Protein AF-A0A8T9MWC2-F1 (afdb_monomer_lite)

Organism: NCBI:txid211502

Secondary structure (DSSP, 8-state):
----EEEEEETTTTEEEEEETT--S---B-TTT-PBPEE--SSSPPPPTT-HHHHHHHHHHHHHHHHHHHHHHHHHHHHHHHHHHHHHHHHHHTT-HHHHHHHHHHHHHHHTS-SS-GGGG-TTT---------SEEES--HHHHHHHHHHHTSPP-HHHHHHHHHHHHHH--EEEEESSS-EEEEEETTEEEEEE--GGG--S--S-EEEE--SSS------

Radius of gyration: 23.23 Å; chains: 1; bounding box: 53×36×70 Å

Sequence (223 aa):
MHTINSHFVCFGCRLRVRHDKYDRQAAVVCPQCGGACAGVGDRCPIPPKNKEKAWQQLAQDYRQRQRAIAADYVQWKQKLLHIIDKHIICAEAMNLPDVLANDRLWQSAVQALPELPWAFERPFEFCLPQAPYAVAWSSIRQSDYRNLKELLARPANKHRQQLIDALLAEKNNLHIYDAYGELWLQHSNNFWTLRHRPRSELGDAPCFAYLCCSADDGYVDFS

Structure (mmCIF, N/CA/C/O backbone):
data_AF-A0A8T9MWC2-F1
#
_entry.id   AF-A0A8T9MWC2-F1
#
loop_
_atom_site.group_PDB
_atom_site.id
_atom_site.type_symbol
_atom_site.label_atom_id
_atom_site.label_alt_id
_atom_site.label_comp_id
_atom_site.label_asym_id
_atom_site.label_entity_id
_atom_site.label_seq_id
_atom_site.pdbx_PDB_ins_code
_atom_site.Cartn_x
_atom_site.Cartn_y
_atom_site.Cartn_z
_atom_site.occupancy
_atom_site.B_iso_or_equiv
_atom_site.auth_seq_id
_atom_site.auth_comp_id
_atom_site.auth_asym_id
_atom_site.auth_atom_id
_atom_site.pdbx_PDB_model_num
ATOM 1 N N . MET A 1 1 ? 9.557 -16.311 29.207 1.00 39.62 1 MET A N 1
ATOM 2 C CA . MET A 1 1 ? 8.978 -15.730 27.977 1.00 39.62 1 MET A CA 1
ATOM 3 C C . MET A 1 1 ? 7.806 -14.849 28.378 1.00 39.62 1 MET A C 1
ATOM 5 O O . MET A 1 1 ? 6.811 -15.376 28.856 1.00 39.62 1 MET A O 1
ATOM 9 N N . HIS A 1 2 ? 7.932 -13.525 28.283 1.00 40.66 2 HIS A N 1
ATOM 10 C CA . HIS A 1 2 ? 6.789 -12.636 28.499 1.00 40.66 2 HIS A CA 1
ATOM 11 C C . HIS A 1 2 ? 5.921 -12.650 27.237 1.00 40.66 2 HIS A C 1
ATOM 13 O O . HIS A 1 2 ? 6.332 -12.158 26.191 1.00 40.66 2 HIS A O 1
ATOM 19 N N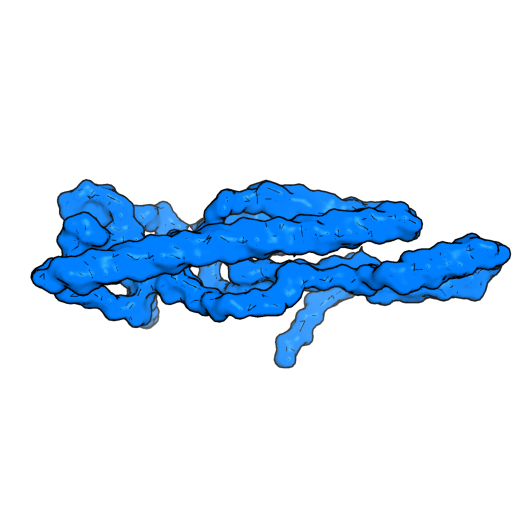 . THR A 1 3 ? 4.733 -13.242 27.326 1.00 44.25 3 THR A N 1
ATOM 20 C CA . THR A 1 3 ? 3.678 -13.111 26.315 1.00 44.25 3 THR A CA 1
ATOM 21 C C . THR A 1 3 ? 3.255 -11.644 26.248 1.00 44.25 3 THR A C 1
ATOM 23 O O . THR A 1 3 ? 2.608 -11.135 27.170 1.00 44.25 3 THR A O 1
ATOM 26 N N . ILE A 1 4 ? 3.656 -10.941 25.188 1.00 55.50 4 ILE A N 1
ATOM 27 C CA . ILE A 1 4 ? 3.153 -9.600 24.882 1.00 55.50 4 ILE A CA 1
ATOM 28 C C . ILE A 1 4 ? 1.691 -9.787 24.474 1.00 55.50 4 ILE A C 1
ATOM 30 O O . ILE A 1 4 ? 1.419 -10.326 23.413 1.00 55.50 4 ILE A O 1
ATOM 34 N N . ASN A 1 5 ? 0.747 -9.409 25.334 1.00 63.31 5 ASN A N 1
ATOM 35 C CA . ASN A 1 5 ? -0.681 -9.547 25.047 1.00 63.31 5 ASN A CA 1
ATOM 36 C C . ASN A 1 5 ? -1.189 -8.294 24.326 1.00 63.31 5 ASN A C 1
ATOM 38 O O . ASN A 1 5 ? -1.295 -7.240 24.960 1.00 63.31 5 ASN A O 1
ATOM 42 N N . SER A 1 6 ? -1.596 -8.410 23.062 1.00 71.94 6 SER A N 1
ATOM 43 C CA . SER A 1 6 ? -2.367 -7.348 22.403 1.00 71.94 6 SER A CA 1
ATOM 44 C C . SER A 1 6 ? -3.737 -7.216 23.070 1.00 71.94 6 SER A C 1
ATOM 46 O O . SER A 1 6 ? -4.329 -8.205 23.520 1.00 71.94 6 SER A O 1
ATOM 48 N N . HIS A 1 7 ? -4.242 -5.990 23.224 1.00 84.88 7 HIS A N 1
ATOM 49 C CA . HIS A 1 7 ? -5.565 -5.791 23.811 1.00 84.88 7 HIS A CA 1
ATOM 50 C C . HIS A 1 7 ? -6.618 -5.676 22.720 1.00 84.88 7 HIS A C 1
ATOM 52 O O . HIS A 1 7 ? -6.494 -4.893 21.780 1.00 84.88 7 HIS A O 1
ATOM 58 N N . PHE A 1 8 ? -7.681 -6.451 22.895 1.00 88.81 8 PHE A N 1
ATOM 59 C CA . PHE A 1 8 ? -8.871 -6.399 22.070 1.00 88.81 8 PHE A CA 1
ATOM 60 C C . PHE A 1 8 ? -10.031 -5.885 22.907 1.00 88.81 8 PHE A C 1
ATOM 62 O O . PHE A 1 8 ? -10.095 -6.122 24.118 1.00 88.81 8 PHE A O 1
ATOM 69 N N . VAL A 1 9 ? -10.959 -5.174 22.277 1.00 91.75 9 VAL A N 1
ATOM 70 C CA . VAL A 1 9 ? -12.134 -4.644 22.961 1.00 91.75 9 VAL A CA 1
ATOM 71 C C . VAL A 1 9 ? -13.416 -4.929 22.201 1.00 91.75 9 VAL A C 1
ATOM 73 O O . VAL A 1 9 ? -13.488 -4.802 20.982 1.00 91.75 9 VAL A O 1
ATOM 76 N N . CYS A 1 10 ? -14.465 -5.264 22.943 1.00 94.06 10 CYS A N 1
ATOM 77 C CA . CYS A 1 10 ? -15.824 -5.243 22.428 1.00 94.06 10 CYS A CA 1
ATOM 78 C C . CYS A 1 10 ? -16.475 -3.922 22.835 1.00 94.06 10 CYS A C 1
ATOM 80 O O . CYS A 1 10 ? -16.776 -3.715 24.013 1.00 94.06 10 CYS A O 1
ATOM 82 N N . PHE A 1 11 ? -16.719 -3.038 21.865 1.00 94.12 11 PHE A N 1
ATOM 83 C CA . PHE A 1 11 ? -17.364 -1.749 22.126 1.00 94.12 11 PHE A CA 1
ATOM 84 C C . PHE A 1 11 ? -18.811 -1.894 22.613 1.00 94.12 11 PHE A C 1
ATOM 86 O O . PHE A 1 11 ? -19.236 -1.123 23.469 1.00 94.12 11 PHE A O 1
ATOM 93 N N . GLY A 1 12 ? -19.547 -2.904 22.132 1.00 92.94 12 GLY A N 1
ATOM 94 C CA . GLY A 1 12 ? -20.929 -3.160 22.556 1.00 92.94 12 GLY A CA 1
ATOM 95 C C . GLY A 1 12 ? -21.026 -3.610 24.016 1.00 92.94 12 GLY A C 1
ATOM 96 O O . GLY A 1 12 ? -21.795 -3.054 24.797 1.00 92.94 12 GLY A O 1
ATOM 97 N N . CYS A 1 13 ? -20.196 -4.577 24.417 1.00 94.50 13 CYS A N 1
ATOM 98 C CA . CYS A 1 13 ? -20.199 -5.103 25.786 1.00 94.50 13 CYS A CA 1
ATOM 99 C C . CYS A 1 13 ? -19.326 -4.301 26.764 1.00 94.50 13 CYS A C 1
ATOM 101 O O . CYS A 1 13 ? -19.403 -4.538 27.974 1.00 94.50 13 CYS A O 1
ATOM 103 N N . ARG A 1 14 ? -18.514 -3.355 26.266 1.00 95.50 14 ARG A N 1
ATOM 104 C CA . ARG A 1 14 ? -17.546 -2.560 27.044 1.00 95.50 14 ARG A CA 1
ATOM 105 C C . ARG A 1 14 ? -16.583 -3.449 27.831 1.00 95.50 14 ARG A C 1
ATOM 107 O O . ARG A 1 14 ? -16.418 -3.316 29.045 1.00 95.50 14 ARG A O 1
ATOM 114 N N . LEU A 1 15 ? -15.996 -4.412 27.124 1.00 92.56 15 LEU A N 1
ATOM 115 C CA . LEU A 1 15 ? -15.106 -5.416 27.695 1.00 92.56 15 LEU A CA 1
ATOM 116 C C . LEU A 1 15 ? -13.770 -5.456 26.980 1.00 92.56 15 LEU A C 1
ATOM 118 O O . LEU A 1 15 ? -13.700 -5.321 25.760 1.00 92.56 15 LEU A O 1
ATOM 122 N N . ARG A 1 16 ? -12.732 -5.728 27.767 1.00 90.69 16 ARG A N 1
ATOM 123 C CA . ARG A 1 16 ? -11.403 -6.081 27.287 1.00 90.69 16 ARG A CA 1
ATOM 124 C C . ARG A 1 16 ? -11.298 -7.594 27.154 1.00 90.69 16 ARG A C 1
ATOM 126 O O . ARG A 1 16 ? -11.587 -8.316 28.105 1.00 90.69 16 ARG A O 1
ATOM 133 N N . VAL A 1 17 ? -10.810 -8.041 26.009 1.00 87.62 17 VAL A N 1
ATOM 134 C CA . VAL A 1 17 ? -10.415 -9.420 25.737 1.00 87.62 17 VAL A CA 1
ATOM 135 C C . VAL A 1 17 ? -8.897 -9.432 25.572 1.00 87.62 17 VAL A C 1
ATOM 137 O O . VAL A 1 17 ? -8.326 -8.577 24.891 1.00 87.62 17 VAL A O 1
ATOM 140 N N . ARG A 1 18 ? -8.222 -10.351 26.265 1.00 77.06 18 ARG A N 1
ATOM 141 C CA . ARG A 1 18 ? -6.796 -10.612 26.045 1.00 77.06 18 ARG A CA 1
ATOM 142 C C . ARG A 1 18 ? -6.693 -11.763 25.065 1.00 77.06 18 ARG A C 1
ATOM 144 O O . ARG A 1 18 ? -7.412 -12.744 25.218 1.00 77.06 18 ARG A O 1
ATOM 151 N N . HIS A 1 19 ? -5.811 -11.617 24.095 1.00 72.50 19 HIS A N 1
ATOM 152 C CA . HIS A 1 19 ? -5.498 -12.671 23.152 1.00 72.50 19 HIS A CA 1
ATOM 153 C C . HIS A 1 19 ? -3.991 -12.858 23.132 1.00 72.50 19 HIS A C 1
ATOM 155 O O . HIS A 1 19 ? -3.253 -11.871 23.250 1.00 72.50 19 HIS A O 1
ATOM 161 N N . ASP A 1 20 ? -3.551 -14.106 23.000 1.00 67.81 20 ASP A N 1
ATOM 162 C CA . ASP A 1 20 ? -2.140 -14.359 22.765 1.00 67.81 20 ASP A CA 1
ATOM 163 C C . ASP A 1 20 ? -1.772 -13.777 21.397 1.00 67.81 20 ASP A C 1
ATOM 165 O O . ASP A 1 20 ? -2.480 -13.960 20.403 1.00 67.81 20 ASP A O 1
ATOM 169 N N . LYS A 1 21 ? -0.677 -13.025 21.363 1.00 59.56 21 LYS A N 1
ATOM 170 C CA . LYS A 1 21 ? -0.173 -12.372 20.157 1.00 59.56 21 LYS A CA 1
ATOM 171 C C . LYS A 1 21 ? 0.371 -13.382 19.143 1.00 59.56 21 LYS A C 1
ATOM 173 O O . LYS A 1 21 ? 0.456 -13.063 17.961 1.00 59.56 21 LYS A O 1
ATOM 178 N N . TYR A 1 22 ? 0.711 -14.595 19.586 1.00 56.75 22 TYR A N 1
ATOM 179 C CA . TYR A 1 22 ? 1.211 -15.659 18.711 1.00 56.75 22 TYR A CA 1
ATOM 180 C C . TYR A 1 22 ? 0.114 -16.487 18.040 1.00 56.75 22 TYR A C 1
ATOM 182 O O . TYR A 1 22 ? 0.413 -17.252 17.123 1.00 56.75 22 TYR A O 1
ATOM 190 N N . ASP A 1 23 ? -1.142 -16.320 18.447 1.00 62.41 23 ASP A N 1
ATOM 191 C CA . ASP A 1 23 ? -2.260 -17.009 17.818 1.00 62.41 23 ASP A CA 1
ATOM 192 C C . ASP A 1 23 ? -2.742 -16.212 16.593 1.00 62.41 23 ASP A C 1
ATOM 194 O O . ASP A 1 23 ? -3.471 -15.223 16.687 1.00 62.41 23 ASP A O 1
ATOM 198 N N . ARG A 1 24 ? -2.225 -16.613 15.424 1.00 54.34 24 ARG A N 1
ATOM 199 C CA . ARG A 1 24 ? -2.366 -15.909 14.137 1.00 54.34 24 ARG A CA 1
ATOM 200 C C . ARG A 1 24 ? -3.680 -16.196 13.401 1.00 54.34 24 ARG A C 1
ATOM 202 O O . ARG A 1 24 ? -3.863 -15.659 12.311 1.00 54.34 24 ARG A O 1
ATOM 209 N N . GLN A 1 25 ? -4.552 -17.066 13.919 1.00 53.34 25 GLN A N 1
ATOM 210 C CA . GLN A 1 25 ? -5.604 -17.683 13.095 1.00 53.34 25 GLN A CA 1
ATOM 211 C C . GLN A 1 25 ? -7.049 -17.378 13.508 1.00 53.34 25 GLN A C 1
ATOM 213 O O . GLN A 1 25 ? -7.940 -17.548 12.677 1.00 53.34 25 GLN A O 1
ATOM 218 N N . ALA A 1 26 ? -7.315 -16.874 14.716 1.00 60.72 26 ALA A N 1
ATOM 219 C CA . ALA A 1 26 ? -8.687 -16.617 15.157 1.00 60.72 26 ALA A CA 1
ATOM 220 C C . ALA A 1 26 ? -9.032 -15.120 15.190 1.00 60.72 26 ALA A C 1
ATOM 222 O O . ALA A 1 26 ? -8.368 -14.315 15.845 1.00 60.72 26 ALA A O 1
ATOM 223 N N . ALA A 1 27 ? -10.126 -14.739 14.522 1.00 72.88 27 ALA A N 1
ATOM 224 C CA . ALA A 1 27 ? -10.777 -13.463 14.793 1.00 72.88 27 ALA A CA 1
ATOM 225 C C . ALA A 1 27 ? -11.187 -13.429 16.274 1.00 72.88 27 ALA A C 1
ATOM 227 O O . ALA A 1 27 ? -11.891 -14.321 16.748 1.00 72.88 27 ALA A O 1
ATOM 228 N N . VAL A 1 28 ? -10.747 -12.410 17.015 1.00 84.06 28 VAL A N 1
ATOM 229 C CA . VAL A 1 28 ? -11.029 -12.329 18.452 1.00 84.06 28 VAL A CA 1
ATOM 230 C C . VAL A 1 28 ? -12.505 -12.013 18.655 1.00 84.06 28 VAL A C 1
ATOM 232 O O . VAL A 1 28 ? -12.963 -10.922 18.319 1.00 84.06 28 VAL A O 1
ATOM 235 N N . VAL A 1 29 ? -13.256 -12.955 19.220 1.00 89.06 29 VAL A N 1
ATOM 236 C CA . VAL A 1 29 ? -14.693 -12.805 19.483 1.00 89.06 29 VAL A CA 1
ATOM 237 C C . VAL A 1 29 ? -14.968 -12.401 20.928 1.00 89.06 29 VAL A C 1
ATOM 239 O O . VAL A 1 29 ? -14.217 -12.709 21.855 1.00 89.06 29 VAL A O 1
ATOM 242 N N . CYS A 1 30 ? -16.059 -11.673 21.137 1.00 90.38 30 CYS A N 1
ATOM 243 C CA . CYS A 1 30 ? -16.501 -11.269 22.457 1.00 90.38 30 CYS A CA 1
ATOM 244 C C . CYS A 1 30 ? -17.137 -12.462 23.183 1.00 90.38 30 CYS A C 1
ATOM 246 O O . CYS A 1 30 ? -18.124 -13.005 22.687 1.00 90.38 30 CYS A O 1
ATOM 248 N N . PRO A 1 31 ? -16.689 -12.814 24.399 1.00 90.69 31 PRO A N 1
ATOM 249 C CA . PRO A 1 31 ? -17.275 -13.927 25.147 1.00 90.69 31 PRO A CA 1
ATOM 250 C C . PRO A 1 31 ? -18.704 -13.649 25.645 1.00 90.69 31 PRO A C 1
ATOM 252 O O . PRO A 1 31 ? -19.370 -14.568 26.104 1.00 90.69 31 PRO A O 1
ATOM 255 N N . GLN A 1 32 ? -19.180 -12.397 25.598 1.00 92.88 32 GLN A N 1
ATOM 256 C CA . GLN A 1 32 ? -20.534 -12.043 26.044 1.00 92.88 32 GLN A CA 1
ATOM 257 C C . GLN A 1 32 ? -21.566 -12.022 24.919 1.00 92.88 32 GLN A C 1
ATOM 259 O O . GLN A 1 32 ? -22.683 -12.476 25.127 1.00 92.88 32 GLN A O 1
ATOM 264 N N . CYS A 1 33 ? -21.224 -11.467 23.754 1.00 93.38 33 CYS A N 1
ATOM 265 C CA . CYS A 1 33 ? -22.175 -11.309 22.649 1.00 93.38 33 CYS A CA 1
ATOM 266 C C . CYS A 1 33 ? -21.799 -12.088 21.385 1.00 93.38 33 CYS A C 1
ATOM 268 O O . CYS A 1 33 ? -22.530 -12.018 20.404 1.00 93.38 33 CYS A O 1
ATOM 270 N N . GLY A 1 34 ? -20.646 -12.763 21.360 1.00 89.62 34 GLY A N 1
ATOM 271 C CA . GLY A 1 34 ? -20.122 -13.453 20.177 1.00 89.62 34 GLY A CA 1
ATOM 272 C C . GLY A 1 34 ? -19.627 -12.530 19.055 1.00 89.62 34 GLY A C 1
ATOM 273 O O . GLY A 1 34 ? -19.053 -13.011 18.085 1.00 89.62 34 GLY A O 1
ATOM 274 N N . GLY A 1 35 ? -19.816 -11.211 19.166 1.00 88.44 35 GLY A N 1
ATOM 275 C CA . GLY A 1 35 ? -19.405 -10.248 18.141 1.00 88.44 35 GLY A CA 1
ATOM 276 C C . GLY A 1 35 ? -17.887 -10.078 18.037 1.00 88.44 35 GLY A C 1
ATOM 277 O O . GLY A 1 35 ? -17.159 -10.338 18.993 1.00 88.44 35 GLY A O 1
ATOM 278 N N . ALA A 1 36 ? -17.408 -9.589 16.891 1.00 88.25 36 ALA A N 1
ATOM 279 C CA . ALA A 1 36 ? -15.987 -9.325 16.670 1.00 88.25 36 ALA A CA 1
ATOM 280 C C . ALA A 1 36 ? -15.446 -8.229 17.610 1.00 88.25 36 ALA A C 1
ATOM 282 O O . ALA A 1 36 ? -16.081 -7.190 17.821 1.00 88.25 36 ALA A O 1
ATOM 283 N N . CYS A 1 37 ? -14.257 -8.456 18.162 1.00 90.25 37 CYS A N 1
ATOM 284 C CA . CYS A 1 37 ? -13.524 -7.486 18.964 1.00 90.25 37 CYS A CA 1
ATOM 285 C C . CYS A 1 37 ? -12.545 -6.683 18.098 1.00 90.25 37 CYS A C 1
ATOM 287 O O . CYS A 1 37 ? -11.915 -7.203 17.182 1.00 90.25 37 CYS A O 1
ATOM 289 N N . ALA A 1 38 ? -12.374 -5.412 18.447 1.00 89.88 38 ALA A N 1
ATOM 290 C CA . ALA A 1 38 ? -11.447 -4.495 17.803 1.00 89.88 38 ALA A CA 1
ATOM 291 C C . ALA A 1 38 ? -10.076 -4.532 18.491 1.00 89.88 38 ALA A C 1
ATOM 293 O O . ALA A 1 38 ? -10.003 -4.417 19.717 1.00 89.88 38 ALA A O 1
ATOM 294 N N . GLY A 1 39 ? -8.994 -4.666 17.722 1.00 87.62 39 GLY A N 1
ATOM 295 C CA . GLY A 1 39 ? -7.626 -4.602 18.242 1.00 87.62 39 GLY A CA 1
ATOM 296 C C . GLY A 1 39 ? -7.215 -3.159 18.533 1.00 87.62 39 GLY A C 1
ATOM 297 O O . GLY A 1 39 ? -7.129 -2.346 17.617 1.00 87.62 39 GLY A O 1
ATOM 298 N N . VAL A 1 40 ? -6.959 -2.830 19.799 1.00 86.44 40 VAL A N 1
ATOM 299 C CA . VAL A 1 40 ? -6.546 -1.479 20.233 1.00 86.44 40 VAL A CA 1
ATOM 300 C C . VAL A 1 40 ? -5.065 -1.403 20.614 1.00 86.44 40 VAL A C 1
ATOM 302 O O . VAL A 1 40 ? -4.596 -0.354 21.041 1.00 86.44 40 VAL A O 1
ATOM 305 N N . GLY A 1 41 ? -4.315 -2.492 20.443 1.00 79.88 41 GLY A N 1
ATOM 306 C CA . GLY A 1 41 ? -2.909 -2.568 20.831 1.00 79.88 41 GLY A CA 1
ATOM 307 C C . GLY A 1 41 ? -2.703 -2.671 22.341 1.00 79.88 41 GLY A C 1
ATOM 308 O O . GLY A 1 41 ? -3.643 -2.699 23.133 1.00 79.88 41 GLY A O 1
ATOM 309 N N . ASP A 1 42 ? -1.449 -2.780 22.755 1.00 76.44 42 ASP A N 1
ATOM 310 C CA . ASP A 1 42 ? -1.030 -2.914 24.154 1.00 76.44 42 ASP A CA 1
ATOM 311 C C . ASP A 1 42 ? -0.926 -1.562 24.885 1.00 76.44 42 ASP A C 1
ATOM 313 O O . ASP A 1 42 ? -1.117 -1.490 26.099 1.00 76.44 42 ASP A O 1
ATOM 317 N N . ARG A 1 43 ? -0.661 -0.477 24.149 1.00 77.06 43 ARG A N 1
ATOM 318 C CA . ARG A 1 43 ? -0.457 0.874 24.700 1.00 77.06 43 ARG A CA 1
ATOM 319 C C . ARG A 1 43 ? -1.730 1.710 24.829 1.00 77.06 43 ARG A C 1
ATOM 321 O O . ARG A 1 43 ? -1.691 2.760 25.467 1.00 77.06 43 ARG A O 1
ATOM 328 N N . CYS A 1 44 ? -2.848 1.292 24.234 1.00 83.25 44 CYS A N 1
ATOM 329 C CA . CYS A 1 44 ? -4.094 2.051 24.319 1.00 83.25 44 CYS A CA 1
ATOM 330 C C . CYS A 1 44 ? -4.748 1.867 25.704 1.00 83.25 44 CYS A C 1
ATOM 332 O O . CYS A 1 44 ? -5.058 0.734 26.091 1.00 83.25 44 CYS A O 1
ATOM 334 N N . PRO A 1 45 ? -4.984 2.950 26.469 1.00 86.50 45 PRO A N 1
ATOM 335 C CA . PRO A 1 45 ? -5.652 2.852 27.758 1.00 86.50 45 PRO A CA 1
ATOM 336 C C . PRO A 1 45 ? -7.124 2.467 27.568 1.00 86.50 45 PRO A C 1
ATOM 338 O O . PRO A 1 45 ? -7.901 3.189 26.946 1.00 86.50 45 PRO A O 1
ATOM 341 N N . ILE A 1 46 ? -7.523 1.329 28.141 1.00 90.75 46 ILE A N 1
ATOM 342 C CA . ILE A 1 46 ? -8.899 0.829 28.044 1.00 90.75 46 ILE A CA 1
ATOM 343 C C . ILE A 1 46 ? -9.717 1.334 29.239 1.00 90.75 46 ILE A C 1
ATOM 345 O O . ILE A 1 46 ? -9.354 1.043 30.384 1.00 90.75 46 ILE A O 1
ATOM 349 N N . PRO A 1 47 ? -10.837 2.045 29.012 1.00 92.94 47 PRO A N 1
ATOM 350 C CA . PRO A 1 47 ? -11.665 2.553 30.095 1.00 92.94 47 PRO A CA 1
ATOM 351 C C . PRO A 1 47 ? -12.300 1.437 30.944 1.00 92.94 47 PRO A C 1
ATOM 353 O O . PRO A 1 47 ? -12.671 0.382 30.420 1.00 92.94 47 PRO A O 1
ATOM 356 N N . PRO A 1 48 ? -12.540 1.675 32.247 1.00 93.25 48 PRO A N 1
ATOM 357 C CA . PRO A 1 48 ? -13.371 0.794 33.064 1.00 93.25 48 PRO A CA 1
ATOM 358 C C . PRO A 1 48 ? -14.787 0.638 32.486 1.00 93.25 48 PRO A C 1
ATOM 360 O O . PRO A 1 48 ? -15.341 1.579 31.915 1.00 93.25 48 PRO A O 1
ATOM 363 N N . LYS A 1 49 ? -15.412 -0.535 32.667 1.00 93.00 49 LYS A N 1
ATOM 364 C CA . LYS A 1 49 ? -16.727 -0.878 32.080 1.00 93.00 49 LYS A CA 1
ATOM 365 C C . LYS A 1 49 ? -17.838 0.138 32.398 1.00 93.00 49 LYS A C 1
ATOM 367 O O . LYS A 1 49 ? -18.681 0.419 31.551 1.00 93.00 49 LYS A O 1
ATOM 372 N N . ASN A 1 50 ? -17.833 0.709 33.604 1.00 93.81 50 ASN A N 1
ATOM 373 C CA . ASN A 1 50 ? -18.834 1.678 34.067 1.00 93.81 50 ASN A CA 1
ATOM 374 C C . ASN A 1 50 ? -18.669 3.091 33.471 1.00 93.81 50 ASN A C 1
ATOM 376 O O . ASN A 1 50 ? -19.554 3.929 33.631 1.00 93.81 50 ASN A O 1
ATOM 380 N N . LYS A 1 51 ? -17.561 3.387 32.778 1.00 95.75 51 LYS A N 1
ATOM 381 C CA . LYS A 1 51 ? -17.300 4.701 32.174 1.00 95.75 51 LYS A CA 1
ATOM 382 C C . LYS A 1 51 ? -17.833 4.763 30.745 1.00 95.75 51 LYS A C 1
ATOM 384 O O . LYS A 1 51 ? -17.071 4.807 29.785 1.00 95.75 51 LYS A O 1
ATOM 389 N N . GLU A 1 52 ? -19.154 4.786 30.601 1.00 95.56 52 GLU A N 1
ATOM 390 C CA . GLU A 1 52 ? -19.824 4.736 29.293 1.00 95.56 52 GLU A CA 1
ATOM 391 C C . GLU A 1 52 ? -19.344 5.795 28.297 1.00 95.56 52 GLU A C 1
ATOM 393 O O . GLU A 1 52 ? -18.984 5.457 27.173 1.00 95.56 52 GLU A O 1
ATOM 398 N N . LYS A 1 53 ? -19.253 7.057 28.731 1.00 96.38 53 LYS A N 1
ATOM 399 C CA . LYS A 1 53 ? -18.772 8.154 27.878 1.00 96.38 53 LYS A CA 1
ATOM 400 C C . LYS A 1 53 ? -17.344 7.920 27.373 1.00 96.38 53 LYS A C 1
ATOM 402 O O . LYS A 1 53 ? -17.051 8.207 26.221 1.00 96.38 53 LYS A O 1
ATOM 407 N N . ALA A 1 54 ? -16.469 7.352 28.204 1.00 95.69 54 ALA A N 1
ATOM 408 C CA . ALA A 1 54 ? -15.094 7.048 27.808 1.00 95.69 54 ALA A CA 1
ATOM 409 C C . ALA A 1 54 ? -15.032 5.900 26.786 1.00 95.69 54 ALA A C 1
ATOM 411 O O . ALA A 1 54 ? -14.220 5.933 25.868 1.00 95.69 54 ALA A O 1
ATOM 412 N N . TRP A 1 55 ? -15.921 4.908 26.900 1.00 96.81 55 TRP A N 1
ATOM 413 C CA . TRP A 1 55 ? -16.070 3.850 25.897 1.00 96.81 55 TRP A CA 1
ATOM 414 C C . TRP A 1 55 ? -16.596 4.374 24.561 1.00 96.81 55 TRP A C 1
ATOM 416 O O . TRP A 1 55 ? -16.106 3.966 23.509 1.00 96.81 55 TRP A O 1
ATOM 426 N N . GLN A 1 56 ? -17.571 5.285 24.599 1.00 95.62 56 GLN A N 1
ATOM 427 C CA . GLN A 1 56 ? -18.077 5.957 23.402 1.00 95.62 56 GLN A CA 1
ATOM 428 C C . GLN A 1 56 ? -16.971 6.769 22.721 1.00 95.62 56 GLN A C 1
ATOM 430 O O . GLN A 1 56 ? -16.804 6.642 21.511 1.00 95.62 56 GLN A O 1
ATOM 435 N N . GLN A 1 57 ? -16.176 7.519 23.493 1.00 95.94 57 GLN A N 1
ATOM 436 C CA . GLN A 1 57 ? -15.026 8.256 22.969 1.00 95.94 57 GLN A CA 1
ATOM 437 C C . GLN A 1 57 ? -14.002 7.316 22.322 1.00 95.94 57 GLN A C 1
ATOM 439 O O . GLN A 1 57 ? -13.638 7.519 21.171 1.00 95.94 57 GLN A O 1
ATOM 444 N N . LEU A 1 58 ? -13.608 6.232 23.001 1.00 94.38 58 LEU A N 1
ATOM 445 C CA . LEU A 1 58 ? -12.661 5.264 22.440 1.00 94.38 58 LEU A CA 1
ATOM 446 C C . LEU A 1 58 ? -13.173 4.657 21.121 1.00 94.38 58 LEU A C 1
ATOM 448 O O . LEU A 1 58 ? -12.402 4.480 20.180 1.00 94.38 58 LEU A O 1
ATOM 452 N N . ALA A 1 59 ? -14.473 4.355 21.030 1.00 94.88 59 ALA A N 1
ATOM 453 C CA . ALA A 1 59 ? -15.086 3.844 19.804 1.00 94.88 59 ALA A CA 1
ATOM 454 C C . ALA A 1 59 ? -15.071 4.878 18.667 1.00 94.88 59 ALA A C 1
ATOM 456 O O . ALA A 1 59 ? -14.870 4.518 17.505 1.00 94.88 59 ALA A O 1
ATOM 457 N N . GLN A 1 60 ? -15.301 6.152 18.990 1.00 94.88 60 GLN A N 1
ATOM 458 C CA . GLN A 1 60 ? -15.226 7.254 18.033 1.00 94.88 60 GLN A CA 1
ATOM 459 C C . GLN A 1 60 ? -13.793 7.441 17.531 1.00 94.88 60 GLN A C 1
ATOM 461 O O . GLN A 1 60 ? -13.588 7.432 16.319 1.00 94.88 60 GLN A O 1
ATOM 466 N N . ASP A 1 61 ? -12.814 7.496 18.435 1.00 92.38 61 ASP A N 1
ATOM 467 C CA . ASP A 1 61 ? -11.394 7.639 18.103 1.00 92.38 61 ASP A CA 1
ATOM 468 C C . ASP A 1 61 ? -10.905 6.474 17.234 1.00 92.38 61 ASP A C 1
ATOM 470 O O . ASP A 1 61 ? -10.217 6.683 16.233 1.00 92.38 61 ASP A O 1
ATOM 474 N N . TYR A 1 62 ? -11.312 5.244 17.571 1.00 92.25 62 TYR A N 1
ATOM 475 C CA . TYR A 1 62 ? -11.021 4.050 16.777 1.00 92.25 62 TYR A CA 1
ATOM 476 C C . TYR A 1 62 ? -11.518 4.216 15.337 1.00 92.25 62 TYR A C 1
ATOM 478 O O . TYR A 1 62 ? -10.735 4.133 14.393 1.00 92.25 62 TYR A O 1
ATOM 486 N N . ARG A 1 63 ? -12.810 4.525 15.157 1.00 93.12 63 ARG A N 1
ATOM 487 C CA . ARG A 1 63 ? -13.422 4.697 13.828 1.00 93.12 63 ARG A CA 1
ATOM 488 C C . ARG A 1 63 ? -12.843 5.885 13.065 1.00 93.12 63 ARG A C 1
ATOM 490 O O . ARG A 1 63 ? -12.722 5.820 11.844 1.00 93.12 63 ARG A O 1
ATOM 497 N N . GLN A 1 64 ? -12.503 6.972 13.752 1.00 92.25 64 GLN A N 1
ATOM 498 C CA . GLN A 1 64 ? -11.872 8.135 13.133 1.00 92.25 64 GLN A CA 1
ATOM 499 C C . GLN A 1 64 ? -10.512 7.759 12.543 1.00 92.25 64 GLN A C 1
ATOM 501 O O . GLN A 1 64 ? -10.240 8.084 11.390 1.00 92.25 64 GLN A O 1
ATOM 506 N N . ARG A 1 65 ? -9.694 7.016 13.293 1.00 88.88 65 ARG A N 1
ATOM 507 C CA . ARG A 1 65 ? -8.397 6.529 12.810 1.00 88.88 65 ARG A CA 1
ATOM 508 C C . ARG A 1 65 ? -8.545 5.530 11.665 1.00 88.88 65 ARG A C 1
ATOM 510 O O . ARG A 1 65 ? -7.816 5.641 10.690 1.00 88.88 65 ARG A O 1
ATOM 517 N N . GLN A 1 66 ? -9.523 4.623 11.725 1.00 90.44 66 GLN A N 1
ATOM 518 C CA . GLN A 1 66 ? -9.830 3.721 10.606 1.00 90.44 66 GLN A CA 1
ATOM 519 C C . GLN A 1 66 ? -10.129 4.482 9.311 1.00 90.44 66 GLN A C 1
ATOM 521 O O . GLN A 1 66 ? -9.604 4.144 8.254 1.00 90.44 66 GLN A O 1
ATOM 526 N N . ARG A 1 67 ? -10.951 5.535 9.393 1.00 91.62 67 ARG A N 1
ATOM 527 C CA . ARG A 1 67 ? -11.275 6.381 8.236 1.00 91.62 67 ARG A CA 1
ATOM 528 C C . ARG A 1 67 ? -10.052 7.125 7.708 1.00 91.62 67 ARG A C 1
ATOM 530 O O . ARG A 1 67 ? -9.898 7.201 6.496 1.00 91.62 67 ARG A O 1
ATOM 537 N N . ALA A 1 68 ? -9.204 7.644 8.597 1.00 88.31 68 ALA A N 1
ATOM 538 C CA . ALA A 1 68 ? -7.960 8.304 8.206 1.00 88.31 68 ALA A CA 1
ATOM 539 C C . ALA A 1 68 ? -7.029 7.332 7.463 1.00 88.31 68 ALA A C 1
ATOM 541 O O . ALA A 1 68 ? -6.628 7.620 6.345 1.00 88.31 68 ALA A O 1
ATOM 542 N N . ILE A 1 69 ? -6.803 6.138 8.020 1.00 86.81 69 ILE A N 1
ATOM 543 C CA . ILE A 1 69 ? -5.994 5.085 7.388 1.00 86.81 69 ILE A CA 1
ATOM 544 C C . ILE A 1 69 ? -6.557 4.695 6.020 1.00 86.81 69 ILE A C 1
ATOM 546 O O . ILE A 1 69 ? -5.806 4.603 5.057 1.00 86.81 69 ILE A O 1
ATOM 550 N N . ALA A 1 70 ? -7.871 4.482 5.908 1.00 89.94 70 ALA A N 1
ATOM 551 C CA . ALA A 1 70 ? -8.492 4.127 4.634 1.00 89.94 70 ALA A CA 1
ATOM 552 C C . ALA A 1 70 ? -8.319 5.234 3.578 1.00 89.94 70 ALA A C 1
ATOM 554 O O . ALA A 1 70 ? -7.981 4.946 2.432 1.00 89.94 70 ALA A O 1
ATOM 555 N N . ALA A 1 71 ? -8.520 6.498 3.960 1.00 89.88 71 ALA A N 1
ATOM 556 C CA . ALA A 1 71 ? -8.353 7.632 3.055 1.00 89.88 71 ALA A CA 1
ATOM 557 C C . ALA A 1 71 ? -6.893 7.791 2.600 1.00 89.88 71 ALA A C 1
ATOM 559 O O . ALA A 1 71 ? -6.629 7.919 1.400 1.00 89.88 71 ALA A O 1
ATOM 560 N N . ASP A 1 72 ? -5.951 7.717 3.540 1.00 87.00 72 ASP A N 1
ATOM 561 C CA . ASP A 1 72 ? -4.518 7.817 3.264 1.00 87.00 72 ASP A CA 1
ATOM 562 C C . ASP A 1 72 ? -4.042 6.655 2.380 1.00 87.00 72 ASP A C 1
ATOM 564 O O . ASP A 1 72 ? -3.225 6.851 1.479 1.00 87.00 72 ASP A O 1
ATOM 568 N N . TYR A 1 73 ? -4.585 5.452 2.581 1.00 88.31 73 TYR A N 1
ATOM 569 C CA . TYR A 1 73 ? -4.266 4.269 1.784 1.00 88.31 73 TYR A CA 1
ATOM 570 C C . TYR A 1 73 ? -4.709 4.407 0.329 1.00 88.31 73 TYR A C 1
ATOM 572 O O . TYR A 1 73 ? -3.930 4.147 -0.589 1.00 88.31 73 TYR A O 1
ATOM 580 N N . VAL A 1 74 ? -5.936 4.883 0.102 1.00 90.50 74 VAL A N 1
ATOM 581 C CA . VAL A 1 74 ? -6.438 5.158 -1.251 1.00 90.50 74 VAL A CA 1
ATOM 582 C C . VAL A 1 74 ? -5.556 6.195 -1.944 1.00 90.50 74 VAL A C 1
ATOM 584 O O . VAL A 1 74 ? -5.158 5.997 -3.094 1.00 90.50 74 VAL A O 1
ATOM 587 N N . GLN A 1 75 ? -5.195 7.274 -1.243 1.00 89.06 75 GLN A N 1
ATOM 588 C CA . GLN A 1 75 ? -4.322 8.304 -1.800 1.00 89.06 75 GLN A CA 1
ATOM 589 C C . GLN A 1 75 ? -2.918 7.758 -2.110 1.00 89.06 75 GLN A C 1
ATOM 591 O O . GLN A 1 75 ? -2.345 8.085 -3.151 1.00 89.06 75 GLN A O 1
ATOM 596 N N . TRP A 1 76 ? -2.359 6.928 -1.227 1.00 88.56 76 TRP A N 1
ATOM 597 C CA . TRP A 1 76 ? -1.080 6.252 -1.436 1.00 88.56 76 TRP A CA 1
ATOM 598 C C . TRP A 1 76 ? -1.121 5.353 -2.680 1.00 88.56 76 TRP A C 1
ATOM 600 O O . TRP A 1 76 ? -0.278 5.519 -3.562 1.00 88.56 76 TRP A O 1
ATOM 610 N N . LYS A 1 77 ? -2.144 4.494 -2.816 1.00 89.06 77 LYS A N 1
ATOM 611 C CA . LYS A 1 77 ? -2.319 3.579 -3.960 1.00 89.06 77 LYS A CA 1
ATOM 612 C C . LYS A 1 77 ? -2.410 4.350 -5.280 1.00 89.06 77 LYS A C 1
ATOM 614 O O . LYS A 1 77 ? -1.743 3.997 -6.248 1.00 89.06 77 LYS A O 1
ATOM 619 N N . GLN A 1 78 ? -3.171 5.445 -5.306 1.00 90.94 78 GLN A N 1
ATOM 620 C CA . GLN A 1 78 ? -3.287 6.315 -6.483 1.00 90.94 78 GLN A CA 1
ATOM 621 C C . GLN A 1 78 ? -1.958 6.985 -6.856 1.00 90.94 78 GLN A C 1
ATOM 623 O O . GLN A 1 78 ? -1.580 6.990 -8.027 1.00 90.94 78 GLN A O 1
ATOM 628 N N . LYS A 1 79 ? -1.232 7.540 -5.876 1.00 88.38 79 LYS A N 1
ATOM 629 C CA . LYS A 1 79 ? 0.080 8.163 -6.117 1.00 88.38 79 LYS A CA 1
ATOM 630 C C . LYS A 1 79 ? 1.097 7.146 -6.637 1.00 88.38 79 LYS A C 1
ATOM 632 O O . LYS A 1 79 ? 1.853 7.471 -7.548 1.00 88.38 79 LYS A O 1
ATOM 637 N N . LEU A 1 80 ? 1.102 5.940 -6.071 1.00 88.31 80 LEU A N 1
ATOM 638 C CA . LEU A 1 80 ? 1.987 4.856 -6.481 1.00 88.31 80 LEU A CA 1
ATOM 639 C C . LEU A 1 80 ? 1.710 4.433 -7.930 1.00 88.31 80 LEU A C 1
ATOM 641 O O . LEU A 1 80 ? 2.635 4.427 -8.739 1.00 88.31 80 LEU A O 1
ATOM 645 N N . LEU A 1 81 ? 0.443 4.182 -8.279 1.00 91.44 81 LEU A N 1
ATOM 646 C CA . LEU A 1 81 ? 0.041 3.866 -9.655 1.00 91.44 81 LEU A CA 1
ATOM 647 C C . LEU A 1 81 ? 0.455 4.962 -10.638 1.00 91.44 81 LEU A C 1
ATOM 649 O O . LEU A 1 81 ? 1.064 4.665 -11.654 1.00 91.44 81 LEU A O 1
ATOM 653 N N . HIS A 1 82 ? 0.225 6.232 -10.301 1.00 91.38 82 HIS A N 1
ATOM 654 C CA . HIS A 1 82 ? 0.620 7.354 -11.158 1.00 91.38 82 HIS A CA 1
ATOM 655 C C . HIS A 1 82 ? 2.130 7.411 -11.427 1.00 91.38 82 HIS A C 1
ATOM 657 O O . HIS A 1 82 ? 2.560 7.788 -12.517 1.00 91.38 82 HIS A O 1
ATOM 663 N N . ILE A 1 83 ? 2.957 7.069 -10.435 1.00 88.00 83 ILE A N 1
ATOM 664 C CA . ILE A 1 83 ? 4.415 7.024 -10.604 1.00 88.00 83 ILE A CA 1
ATOM 665 C C . ILE A 1 83 ? 4.819 5.831 -11.477 1.00 88.00 83 ILE A C 1
ATOM 667 O O . ILE A 1 83 ? 5.652 6.008 -12.365 1.00 88.00 83 ILE A O 1
ATOM 671 N N . ILE A 1 84 ? 4.204 4.662 -11.273 1.00 90.12 84 ILE A N 1
ATOM 672 C CA . ILE A 1 84 ? 4.424 3.469 -12.104 1.00 90.12 84 ILE A CA 1
ATOM 673 C C . ILE A 1 84 ? 4.030 3.750 -13.559 1.00 90.12 84 ILE A C 1
ATOM 675 O O . ILE A 1 84 ? 4.827 3.511 -14.459 1.00 90.12 84 ILE A O 1
ATOM 679 N N . ASP A 1 85 ? 2.857 4.336 -13.800 1.00 92.25 85 ASP A N 1
ATOM 680 C CA . ASP A 1 85 ? 2.368 4.662 -15.146 1.00 92.25 85 ASP A CA 1
ATOM 681 C C . ASP A 1 85 ? 3.327 5.606 -15.878 1.00 92.25 85 ASP A C 1
ATOM 683 O O . ASP A 1 85 ? 3.630 5.424 -17.059 1.00 92.25 85 ASP A O 1
ATOM 687 N N . LYS A 1 86 ? 3.866 6.604 -15.167 1.00 88.81 86 LYS A N 1
ATOM 688 C CA . LYS A 1 86 ? 4.903 7.485 -15.715 1.00 88.81 86 LYS A CA 1
ATOM 689 C C . LYS A 1 86 ? 6.181 6.729 -16.065 1.00 88.81 86 LYS A C 1
ATOM 691 O O . LYS A 1 86 ? 6.762 7.012 -17.110 1.00 88.81 86 LYS A O 1
ATOM 696 N N . HIS A 1 87 ? 6.615 5.804 -15.210 1.00 87.56 87 HIS A N 1
ATOM 697 C CA . HIS A 1 87 ? 7.804 4.992 -15.460 1.00 87.56 87 HIS A CA 1
ATOM 698 C C . HIS A 1 87 ? 7.609 4.084 -16.681 1.00 87.56 87 HIS A C 1
ATOM 700 O O . HIS A 1 87 ? 8.462 4.085 -17.563 1.00 87.56 87 HIS A O 1
ATOM 706 N N . ILE A 1 88 ? 6.436 3.455 -16.818 1.00 90.06 88 ILE A N 1
ATOM 707 C CA . ILE A 1 88 ? 6.040 2.650 -17.985 1.00 90.06 88 ILE A CA 1
ATOM 708 C C . ILE A 1 88 ? 6.115 3.468 -19.274 1.00 90.06 88 ILE A C 1
ATOM 710 O O . ILE A 1 88 ? 6.770 3.047 -20.223 1.00 90.06 88 ILE A O 1
ATOM 714 N N . ILE A 1 89 ? 5.501 4.656 -19.308 1.00 89.19 89 ILE A N 1
ATOM 715 C CA . ILE A 1 89 ? 5.536 5.535 -20.489 1.00 89.19 89 ILE A CA 1
ATOM 716 C C . ILE A 1 89 ? 6.985 5.873 -20.865 1.00 89.19 89 ILE A C 1
ATOM 718 O O . ILE A 1 89 ? 7.342 5.903 -22.045 1.00 89.19 89 ILE A O 1
ATOM 722 N N . CYS A 1 90 ? 7.835 6.126 -19.868 1.00 83.56 90 CYS A N 1
ATOM 723 C CA . CYS A 1 90 ? 9.251 6.375 -20.091 1.00 83.56 90 CYS A CA 1
ATOM 724 C C . CYS A 1 90 ? 9.983 5.135 -20.625 1.00 83.56 90 CYS A C 1
ATOM 726 O O . CYS A 1 90 ? 10.692 5.250 -21.624 1.00 83.56 90 CYS A O 1
ATOM 728 N N . ALA A 1 91 ? 9.784 3.963 -20.022 1.00 85.19 91 ALA A N 1
ATOM 729 C CA . ALA A 1 91 ? 10.390 2.706 -20.449 1.00 85.19 91 ALA A CA 1
ATOM 730 C C . ALA A 1 91 ? 9.971 2.321 -21.880 1.00 85.19 91 ALA A C 1
ATOM 732 O O . ALA A 1 91 ? 10.817 1.927 -22.685 1.00 85.19 91 ALA A O 1
ATOM 733 N N . GLU A 1 92 ? 8.697 2.519 -22.238 1.00 88.38 92 GLU A N 1
ATOM 734 C CA . GLU A 1 92 ? 8.179 2.331 -23.599 1.00 88.38 92 GLU A CA 1
ATOM 735 C C . GLU A 1 92 ? 8.866 3.278 -24.587 1.00 88.38 92 GLU A C 1
ATOM 737 O O . GLU A 1 92 ? 9.360 2.851 -25.631 1.00 88.38 92 GLU A O 1
ATOM 742 N N . ALA A 1 93 ? 8.971 4.563 -24.242 1.00 83.94 93 ALA A N 1
ATOM 743 C CA . ALA A 1 93 ? 9.598 5.558 -25.105 1.00 83.94 93 ALA A CA 1
ATOM 744 C C . ALA A 1 93 ? 11.120 5.361 -25.268 1.00 83.94 93 ALA A C 1
ATOM 746 O O . ALA A 1 93 ? 11.701 5.865 -26.232 1.00 83.94 93 ALA A O 1
ATOM 747 N N . MET A 1 94 ? 11.758 4.650 -24.333 1.00 79.94 94 MET A N 1
ATOM 748 C CA . MET A 1 94 ? 13.181 4.294 -24.344 1.00 79.94 94 MET A CA 1
ATOM 749 C C . MET A 1 94 ? 13.445 2.883 -24.903 1.00 79.94 94 MET A C 1
ATOM 751 O O . MET A 1 94 ? 14.606 2.497 -25.023 1.00 79.94 94 MET A O 1
ATOM 755 N N . ASN A 1 95 ? 12.396 2.140 -25.285 1.00 84.00 95 ASN A N 1
ATOM 756 C CA . ASN A 1 95 ? 12.461 0.758 -25.767 1.00 84.00 95 ASN A CA 1
ATOM 757 C C . ASN A 1 95 ? 13.187 -0.189 -24.789 1.00 84.00 95 ASN A C 1
ATOM 759 O O . ASN A 1 95 ? 14.121 -0.894 -25.171 1.00 84.00 95 ASN A O 1
ATOM 763 N N . LEU A 1 96 ? 12.756 -0.183 -23.522 1.00 81.81 96 LEU A N 1
ATOM 764 C CA . LEU A 1 96 ? 13.312 -1.000 -22.437 1.00 81.81 96 LEU A CA 1
ATOM 765 C C . LEU A 1 96 ? 12.356 -2.150 -22.076 1.00 81.81 96 LEU A C 1
ATOM 767 O O . LEU A 1 96 ? 11.563 -2.011 -21.143 1.00 81.81 96 LEU A O 1
ATOM 771 N N . PRO A 1 97 ? 12.384 -3.281 -22.809 1.00 83.06 97 PRO A N 1
ATOM 772 C CA . PRO A 1 97 ? 11.392 -4.345 -22.654 1.00 83.06 97 PRO A CA 1
ATOM 773 C C . PRO A 1 97 ? 11.419 -5.009 -21.271 1.00 83.06 97 PRO A C 1
ATOM 775 O O . PRO A 1 97 ? 10.353 -5.297 -20.729 1.00 83.06 97 PRO A O 1
ATOM 778 N N . ASP A 1 98 ? 12.597 -5.198 -20.672 1.00 79.81 98 ASP A N 1
ATOM 779 C CA . ASP A 1 98 ? 12.720 -5.845 -19.357 1.00 79.81 98 ASP A CA 1
ATOM 780 C C . ASP A 1 98 ? 12.201 -4.945 -18.227 1.00 79.81 98 ASP A C 1
ATOM 782 O O . ASP A 1 98 ? 11.474 -5.396 -17.340 1.00 79.81 98 ASP A O 1
ATOM 786 N N . VAL A 1 99 ? 12.494 -3.642 -18.310 1.00 82.69 99 VAL A N 1
ATOM 787 C CA . VAL A 1 99 ? 11.979 -2.622 -17.380 1.00 82.69 99 VAL A CA 1
ATOM 788 C C . VAL A 1 99 ? 10.460 -2.548 -17.481 1.00 82.69 99 VAL A C 1
ATOM 790 O O . VAL A 1 99 ? 9.764 -2.618 -16.474 1.00 82.69 99 VAL A O 1
ATOM 793 N N . LEU A 1 100 ? 9.939 -2.501 -18.709 1.00 87.31 100 LEU A N 1
ATOM 794 C CA . LEU A 1 100 ? 8.507 -2.475 -18.975 1.00 87.31 100 LEU A CA 1
ATOM 795 C C . LEU A 1 100 ? 7.792 -3.715 -18.425 1.00 87.31 100 LEU A C 1
ATOM 797 O O . LEU A 1 100 ? 6.705 -3.605 -17.857 1.00 87.31 100 LEU A O 1
ATOM 801 N N . ALA A 1 101 ? 8.386 -4.899 -18.597 1.00 84.38 101 ALA A N 1
ATOM 802 C CA . ALA A 1 101 ? 7.843 -6.136 -18.052 1.00 84.38 101 ALA A CA 1
ATOM 803 C C . ALA A 1 101 ? 7.782 -6.081 -16.518 1.00 84.38 101 ALA A C 1
ATOM 805 O O . ALA A 1 101 ? 6.734 -6.379 -15.943 1.00 84.38 101 ALA A O 1
ATOM 806 N N . ASN A 1 102 ? 8.861 -5.637 -15.865 1.00 82.75 102 ASN A N 1
ATOM 807 C CA . ASN A 1 102 ? 8.915 -5.487 -14.412 1.00 82.75 102 ASN A CA 1
ATOM 808 C C . ASN A 1 102 ? 7.889 -4.462 -13.896 1.00 82.75 102 ASN A C 1
ATOM 810 O O . ASN A 1 102 ? 7.126 -4.750 -12.976 1.00 82.75 102 ASN A O 1
ATOM 814 N N . ASP A 1 103 ? 7.794 -3.291 -14.523 1.00 87.44 103 ASP A N 1
ATOM 815 C CA . ASP A 1 103 ? 6.851 -2.248 -14.112 1.00 87.44 103 ASP A CA 1
ATOM 816 C C . ASP A 1 103 ? 5.392 -2.684 -14.243 1.00 87.44 103 ASP A C 1
ATOM 818 O O . ASP A 1 103 ? 4.567 -2.360 -13.389 1.00 87.44 103 ASP A O 1
ATOM 822 N N . ARG A 1 104 ? 5.052 -3.449 -15.287 1.00 90.00 104 ARG A N 1
ATOM 823 C CA . ARG A 1 104 ? 3.700 -4.002 -15.457 1.00 90.00 104 ARG A CA 1
ATOM 824 C C . ARG A 1 104 ? 3.360 -5.029 -14.377 1.00 90.00 104 ARG A C 1
ATOM 826 O O . ARG A 1 104 ? 2.197 -5.105 -13.969 1.00 90.00 104 ARG A O 1
ATOM 833 N N . LEU A 1 105 ? 4.344 -5.783 -13.877 1.00 87.50 105 LEU A N 1
ATOM 834 C CA . LEU A 1 105 ? 4.151 -6.647 -12.706 1.00 87.50 105 LEU A CA 1
ATOM 835 C C . LEU A 1 105 ? 3.835 -5.809 -11.462 1.00 87.50 105 LEU A C 1
ATOM 837 O O . LEU A 1 105 ? 2.869 -6.112 -10.759 1.00 87.50 105 LEU A O 1
ATOM 841 N N . TRP A 1 106 ? 4.583 -4.725 -11.233 1.00 84.56 106 TRP A N 1
ATOM 842 C CA . TRP A 1 106 ? 4.309 -3.783 -10.143 1.00 84.56 106 TRP A CA 1
ATOM 843 C C . TRP A 1 106 ? 2.930 -3.143 -10.261 1.00 84.56 106 TRP A C 1
ATOM 845 O O . TRP A 1 106 ? 2.160 -3.168 -9.301 1.00 84.56 106 TRP A O 1
ATOM 855 N N . GLN A 1 107 ? 2.577 -2.636 -11.440 1.00 91.44 107 GLN A N 1
ATOM 856 C CA . GLN A 1 107 ? 1.269 -2.049 -11.715 1.00 91.44 107 GLN A CA 1
ATOM 857 C C . GLN A 1 107 ? 0.141 -3.036 -11.389 1.00 91.44 107 GLN A C 1
ATOM 859 O O . GLN A 1 107 ? -0.789 -2.695 -10.657 1.00 91.44 107 GLN A O 1
ATOM 864 N N . SER A 1 108 ? 0.259 -4.277 -11.871 1.00 88.75 108 SER A N 1
ATOM 865 C CA . SER A 1 108 ? -0.739 -5.330 -11.657 1.00 88.75 108 SER A CA 1
ATOM 866 C C . SER A 1 108 ? -0.886 -5.689 -10.178 1.00 88.75 108 SER A C 1
ATOM 868 O O . SER A 1 108 ? -2.003 -5.815 -9.679 1.00 88.75 108 SER A O 1
ATOM 870 N N . ALA A 1 109 ? 0.222 -5.814 -9.444 1.00 86.00 109 ALA A N 1
ATOM 871 C CA . ALA A 1 109 ? 0.167 -6.115 -8.017 1.00 86.00 109 ALA A CA 1
ATOM 872 C C . ALA A 1 109 ? -0.437 -4.969 -7.204 1.00 86.00 109 ALA A C 1
ATOM 874 O O . ALA A 1 109 ? -1.265 -5.221 -6.333 1.00 86.00 109 ALA A O 1
ATOM 875 N N . VAL A 1 110 ? -0.080 -3.717 -7.513 1.00 88.94 110 VAL A N 1
ATOM 876 C CA . VAL A 1 110 ? -0.671 -2.544 -6.856 1.00 88.94 110 VAL A CA 1
ATOM 877 C C . VAL A 1 110 ? -2.168 -2.471 -7.147 1.00 88.94 110 VAL A C 1
ATOM 879 O O . VAL A 1 110 ? -2.954 -2.228 -6.233 1.00 88.94 110 VAL A O 1
ATOM 882 N N . GLN A 1 111 ? -2.603 -2.739 -8.381 1.00 90.50 111 GLN A N 1
ATOM 883 C CA . GLN A 1 111 ? -4.027 -2.815 -8.725 1.00 90.50 111 GLN A CA 1
ATOM 884 C C . GLN A 1 111 ? -4.752 -3.904 -7.921 1.00 90.50 111 GLN A C 1
ATOM 886 O O . GLN A 1 111 ? -5.832 -3.631 -7.391 1.00 90.50 111 GLN A O 1
ATOM 891 N N . ALA A 1 112 ? -4.128 -5.074 -7.760 1.00 89.00 112 ALA A N 1
ATOM 892 C CA . ALA A 1 112 ? -4.659 -6.219 -7.019 1.00 89.00 112 ALA A CA 1
ATOM 893 C C . ALA A 1 112 ? -4.662 -6.054 -5.486 1.00 89.00 112 ALA A C 1
ATOM 895 O O . ALA A 1 112 ? -5.205 -6.912 -4.788 1.00 89.00 112 ALA A O 1
ATOM 896 N N . LEU A 1 113 ? -4.079 -4.976 -4.951 1.00 86.94 113 LEU A N 1
ATOM 897 C CA . LEU A 1 113 ? -4.132 -4.687 -3.519 1.00 86.94 113 LEU A CA 1
ATOM 898 C C . LEU A 1 113 ? -5.578 -4.556 -3.012 1.00 86.94 113 LEU A C 1
ATOM 900 O O . LEU A 1 113 ? -6.421 -4.024 -3.748 1.00 86.94 113 LEU A O 1
ATOM 904 N N . PRO A 1 114 ? -5.852 -4.967 -1.757 1.00 88.62 114 PRO A N 1
ATOM 905 C CA . PRO A 1 114 ? -7.183 -4.897 -1.165 1.00 88.62 114 PRO A CA 1
ATOM 906 C C . PRO A 1 114 ? -7.710 -3.458 -1.108 1.00 88.62 114 PRO A C 1
ATOM 908 O O . PRO A 1 114 ? -6.971 -2.492 -1.274 1.00 88.62 114 PRO A O 1
ATOM 911 N N . GLU A 1 115 ? -9.008 -3.298 -0.857 1.00 89.00 115 GLU A N 1
ATOM 912 C CA . GLU A 1 115 ? -9.606 -1.967 -0.672 1.00 89.00 115 GLU A CA 1
ATOM 913 C C . GLU A 1 115 ? -9.164 -1.305 0.639 1.00 89.00 115 GLU A C 1
ATOM 915 O O . GLU A 1 115 ? -9.046 -0.083 0.715 1.00 89.00 115 GLU A O 1
ATOM 920 N N . LEU A 1 116 ? -8.919 -2.117 1.671 1.00 88.38 116 LEU A N 1
ATOM 921 C CA . LEU A 1 116 ? -8.508 -1.671 2.996 1.00 88.38 116 LEU A CA 1
ATOM 922 C C . LEU A 1 116 ? -7.205 -2.367 3.396 1.00 88.38 116 LEU A C 1
ATOM 924 O O . LEU A 1 116 ? -7.124 -3.594 3.268 1.00 88.38 116 LEU A O 1
ATOM 928 N N . PRO A 1 117 ? -6.221 -1.621 3.929 1.00 87.44 117 PRO A N 1
ATOM 929 C CA . PRO A 1 117 ? -4.971 -2.206 4.379 1.00 87.44 117 PRO A CA 1
ATOM 930 C C . PRO A 1 117 ? -5.175 -2.945 5.699 1.00 87.44 117 PRO A C 1
ATOM 932 O O . PRO A 1 117 ? -6.100 -2.656 6.463 1.00 87.44 117 PRO A O 1
ATOM 935 N N . TRP A 1 118 ? -4.252 -3.831 6.045 1.00 81.19 118 TRP A N 1
ATOM 936 C CA . TRP A 1 118 ? -4.220 -4.496 7.345 1.00 81.19 118 TRP A CA 1
ATOM 937 C C . TRP A 1 118 ? -4.214 -3.509 8.523 1.00 81.19 118 TRP A C 1
ATOM 939 O O . TRP A 1 118 ? -4.888 -3.730 9.534 1.00 81.19 118 TRP A O 1
ATOM 949 N N . ALA A 1 119 ? -3.548 -2.362 8.356 1.00 82.69 119 ALA A N 1
ATOM 950 C CA . ALA A 1 119 ? -3.527 -1.269 9.328 1.00 82.69 119 ALA A CA 1
ATOM 951 C C . ALA A 1 119 ? -4.933 -0.782 9.741 1.00 82.69 119 ALA A C 1
ATOM 953 O O . ALA A 1 119 ? -5.126 -0.319 10.868 1.00 82.69 119 ALA A O 1
ATOM 954 N N . PHE A 1 120 ? -5.937 -0.930 8.867 1.00 86.38 120 PHE A N 1
ATOM 955 C CA . PHE A 1 120 ? -7.328 -0.564 9.143 1.00 86.38 120 PHE A CA 1
ATOM 956 C C . PHE A 1 120 ? -7.932 -1.349 10.317 1.00 86.38 120 PHE A C 1
ATOM 958 O O . PHE A 1 120 ? -8.784 -0.831 11.038 1.00 86.38 120 PHE A O 1
ATOM 965 N N . GLU A 1 121 ? -7.507 -2.592 10.542 1.00 82.75 121 GLU A N 1
ATOM 966 C CA . GLU A 1 121 ? -8.027 -3.434 11.629 1.00 82.75 121 GLU A CA 1
ATOM 967 C C . GLU A 1 121 ? -7.347 -3.136 12.974 1.00 82.75 121 GLU A C 1
ATOM 969 O O . GLU A 1 121 ? -7.859 -3.507 14.036 1.00 82.75 121 GLU A O 1
ATOM 974 N N . ARG A 1 122 ? -6.212 -2.427 12.947 1.00 79.19 122 ARG A N 1
ATOM 975 C CA . ARG A 1 122 ? -5.390 -2.118 14.127 1.00 79.19 122 ARG A CA 1
ATOM 976 C C . ARG A 1 122 ? -4.959 -0.646 14.173 1.00 79.19 122 ARG A C 1
ATOM 978 O O . ARG A 1 122 ? -3.781 -0.338 14.349 1.00 79.19 122 ARG A O 1
ATOM 985 N N . PRO A 1 123 ? -5.907 0.300 14.099 1.00 83.88 123 PRO A N 1
ATOM 986 C CA . PRO A 1 123 ? -5.619 1.721 13.901 1.00 83.88 123 PRO A CA 1
ATOM 987 C C . PRO A 1 123 ? -4.835 2.402 15.039 1.00 83.88 123 PRO A C 1
ATOM 989 O O . PRO A 1 123 ? -4.360 3.523 14.877 1.00 83.88 123 PRO A O 1
ATOM 992 N N . PHE A 1 124 ? -4.739 1.776 16.215 1.00 81.25 124 PHE A N 1
ATOM 993 C CA . PHE A 1 124 ? -3.946 2.277 17.345 1.00 81.25 124 PHE A CA 1
ATOM 994 C C . PHE A 1 124 ? -2.517 1.726 17.380 1.00 81.25 124 PHE A C 1
ATOM 996 O O . PHE A 1 124 ? -1.653 2.350 17.988 1.00 81.25 124 PHE A O 1
ATOM 1003 N N . GLU A 1 125 ? -2.265 0.581 16.741 1.00 75.81 125 GLU A N 1
ATOM 1004 C CA . GLU A 1 125 ? -0.910 0.041 16.562 1.00 75.81 125 GLU A CA 1
ATOM 1005 C C . GLU A 1 125 ? -0.201 0.788 15.425 1.00 75.81 125 GLU A C 1
ATOM 1007 O O . GLU A 1 125 ? 0.982 1.111 15.514 1.00 75.81 125 GLU A O 1
ATOM 1012 N N . PHE A 1 126 ? -0.967 1.166 14.401 1.00 70.94 126 PHE A N 1
ATOM 1013 C CA . PHE A 1 126 ? -0.513 1.973 13.280 1.00 70.94 126 PHE A CA 1
ATOM 1014 C C . PHE A 1 126 ? -0.680 3.464 13.584 1.00 70.94 126 PHE A C 1
ATOM 1016 O O . PHE A 1 126 ? -1.589 4.135 13.098 1.00 70.94 126 PHE A O 1
ATOM 1023 N N . CYS A 1 127 ? 0.231 4.011 14.389 1.00 57.38 127 CYS A N 1
ATOM 1024 C CA . CYS A 1 127 ? 0.500 5.447 14.363 1.00 57.38 127 CYS A CA 1
ATOM 1025 C C . CYS A 1 127 ? 1.339 5.739 13.120 1.00 57.38 127 CYS A C 1
ATOM 1027 O O . CYS A 1 127 ? 2.552 5.905 13.220 1.00 57.38 127 CYS A O 1
ATOM 1029 N N . LEU A 1 128 ? 0.710 5.778 11.946 1.00 55.94 128 LEU A N 1
ATOM 1030 C CA . LEU A 1 128 ? 1.372 6.391 10.807 1.00 55.94 128 LEU A CA 1
ATOM 1031 C C . LEU A 1 128 ? 1.448 7.892 11.125 1.00 55.94 128 LEU A C 1
ATOM 1033 O O . LEU A 1 128 ? 0.396 8.531 11.249 1.00 55.94 128 LEU A O 1
ATOM 1037 N N . PRO A 1 129 ? 2.642 8.496 11.307 1.00 48.75 129 PRO A N 1
ATOM 1038 C CA . PRO A 1 129 ? 2.732 9.922 11.038 1.00 48.75 129 PRO A CA 1
ATOM 1039 C C . PRO A 1 129 ? 2.165 10.128 9.631 1.00 48.75 129 PRO A C 1
ATOM 1041 O O . PRO A 1 129 ? 2.311 9.242 8.789 1.00 48.75 129 PRO A O 1
ATOM 1044 N N . GLN A 1 130 ? 1.489 11.254 9.388 1.00 50.25 130 GLN A N 1
ATOM 1045 C CA . GLN A 1 130 ? 1.132 11.694 8.037 1.00 50.25 130 GLN A CA 1
ATOM 1046 C C . GLN A 1 130 ? 2.430 11.801 7.248 1.00 50.25 130 GLN A C 1
ATOM 1048 O O . GLN A 1 130 ? 3.095 12.828 7.265 1.00 50.25 130 GLN A O 1
ATOM 1053 N N . ALA A 1 131 ? 2.869 10.686 6.701 1.00 49.03 131 ALA A N 1
ATOM 1054 C CA . ALA A 1 131 ? 4.225 10.468 6.285 1.00 49.03 131 ALA A CA 1
ATOM 1055 C C . ALA A 1 131 ? 4.326 11.046 4.879 1.00 49.03 131 ALA A C 1
ATOM 1057 O O . ALA A 1 131 ? 3.802 10.441 3.943 1.00 49.03 131 ALA A O 1
ATOM 1058 N N . PRO A 1 132 ? 4.978 12.203 4.682 1.00 50.62 132 PRO A N 1
ATOM 1059 C CA . PRO A 1 132 ? 5.126 12.797 3.361 1.00 50.62 132 PRO A CA 1
ATOM 1060 C C . PRO A 1 132 ? 6.193 12.057 2.536 1.00 50.62 132 PRO A C 1
ATOM 1062 O O . PRO A 1 132 ? 6.772 12.636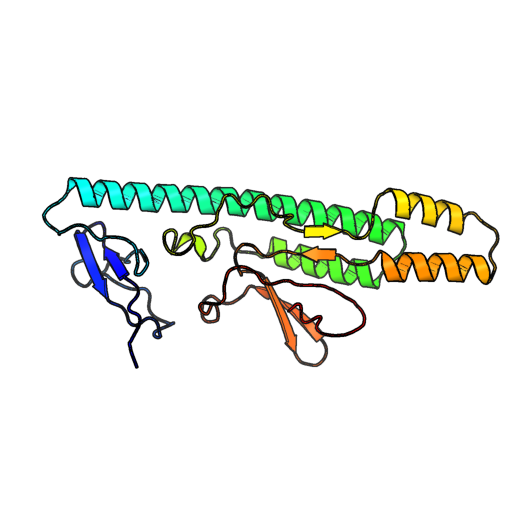 1.620 1.00 50.62 132 PRO A O 1
ATOM 1065 N N . TYR A 1 133 ? 6.519 10.809 2.887 1.00 55.47 133 TYR A N 1
ATOM 1066 C CA . TYR A 1 133 ? 7.577 10.058 2.233 1.00 55.47 133 TYR A CA 1
ATOM 1067 C C . TYR A 1 133 ? 7.152 9.743 0.797 1.00 55.47 133 TYR A C 1
ATOM 1069 O O . TYR A 1 133 ? 5.981 9.473 0.513 1.00 55.47 133 TYR A O 1
ATOM 1077 N N . ALA A 1 134 ? 8.110 9.825 -0.125 1.00 57.28 134 ALA A N 1
ATOM 1078 C CA . ALA A 1 134 ? 7.899 9.454 -1.513 1.00 57.28 134 ALA A CA 1
ATOM 1079 C C . ALA A 1 134 ? 7.392 8.005 -1.565 1.00 57.28 134 ALA A C 1
ATOM 1081 O O . ALA A 1 134 ? 8.091 7.097 -1.141 1.00 57.28 134 ALA A O 1
ATOM 1082 N N . VAL A 1 135 ? 6.164 7.795 -2.047 1.00 75.56 135 VAL A N 1
ATOM 1083 C CA . VAL A 1 135 ? 5.538 6.458 -2.126 1.00 75.56 135 VAL A CA 1
ATOM 1084 C C . VAL A 1 135 ? 6.221 5.561 -3.162 1.00 75.56 135 VAL A C 1
ATOM 1086 O O . VAL A 1 135 ? 6.190 4.339 -3.076 1.00 75.56 135 VAL A O 1
ATOM 1089 N N . ALA A 1 136 ? 6.860 6.198 -4.137 1.00 76.50 136 ALA A N 1
ATOM 1090 C CA . ALA A 1 136 ? 7.774 5.610 -5.089 1.00 76.50 136 ALA A CA 1
ATOM 1091 C C . ALA A 1 136 ? 8.663 6.716 -5.664 1.00 76.50 136 ALA A C 1
ATOM 1093 O O . ALA A 1 136 ? 8.325 7.904 -5.599 1.00 76.50 136 ALA A O 1
ATOM 1094 N N . TRP A 1 137 ? 9.785 6.332 -6.256 1.00 77.12 137 TRP A N 1
ATOM 1095 C CA . TRP A 1 137 ? 10.618 7.235 -7.029 1.00 77.12 137 TRP A CA 1
ATOM 1096 C C . TRP A 1 137 ? 11.170 6.531 -8.265 1.00 77.12 137 TRP A C 1
ATOM 1098 O O . TRP A 1 137 ? 11.656 5.406 -8.200 1.00 77.12 137 TRP A O 1
ATOM 1108 N N . SER A 1 138 ? 11.070 7.223 -9.396 1.00 79.62 138 SER A N 1
ATOM 1109 C CA . SER A 1 138 ? 11.633 6.816 -10.678 1.00 79.62 138 SER A CA 1
ATOM 1110 C C . SER A 1 138 ? 13.026 7.416 -10.826 1.00 79.62 138 SER A C 1
ATOM 1112 O O . SER A 1 138 ? 13.178 8.642 -10.767 1.00 79.62 138 SER A O 1
ATOM 1114 N N . SER A 1 139 ? 14.024 6.570 -11.070 1.00 76.81 139 SER A N 1
ATOM 1115 C CA . SER A 1 139 ? 15.356 7.040 -11.461 1.00 76.81 139 SER A CA 1
ATOM 1116 C C . SER A 1 139 ? 15.373 7.606 -12.889 1.00 76.81 139 SER A C 1
ATOM 1118 O O . SER A 1 139 ? 16.208 8.472 -13.161 1.00 76.81 139 SER A O 1
ATOM 1120 N N . ILE A 1 140 ? 14.395 7.249 -13.742 1.00 74.50 140 ILE A N 1
ATOM 1121 C CA . ILE A 1 140 ? 14.163 7.919 -15.027 1.00 74.50 140 ILE A CA 1
ATOM 1122 C C . ILE A 1 140 ? 13.600 9.320 -14.777 1.00 74.50 140 ILE A C 1
ATOM 1124 O O . ILE A 1 140 ? 12.504 9.492 -14.228 1.00 74.50 140 ILE A O 1
ATOM 1128 N N . ARG A 1 141 ? 14.321 10.344 -15.233 1.00 75.75 141 ARG A N 1
ATOM 1129 C CA . ARG A 1 141 ? 13.845 11.729 -15.299 1.00 75.75 141 ARG A CA 1
ATOM 1130 C C . ARG A 1 141 ? 13.447 12.085 -16.727 1.00 75.75 141 ARG A C 1
ATOM 1132 O O . ARG A 1 141 ? 13.960 11.552 -17.706 1.00 75.75 141 ARG A O 1
ATOM 1139 N N . GLN A 1 142 ? 12.590 13.094 -16.869 1.00 71.12 142 GLN A N 1
ATOM 1140 C CA . GLN A 1 142 ? 12.189 13.604 -18.188 1.00 71.12 142 GLN A CA 1
ATOM 1141 C C . GLN A 1 142 ? 13.380 14.137 -19.014 1.00 71.12 142 GLN A C 1
ATOM 1143 O O . GLN A 1 142 ? 13.345 14.112 -20.244 1.00 71.12 142 GLN A O 1
ATOM 1148 N N . SER A 1 143 ? 14.443 14.604 -18.352 1.00 77.88 143 SER A N 1
ATOM 1149 C CA . SER A 1 143 ? 15.704 14.987 -18.998 1.00 77.88 143 SER A CA 1
ATOM 1150 C C . SER A 1 143 ? 16.422 13.802 -19.638 1.00 77.88 143 SER A C 1
ATOM 1152 O O . SER A 1 143 ? 17.001 13.955 -20.709 1.00 77.88 143 SER A O 1
ATOM 1154 N N . ASP A 1 144 ? 16.349 12.622 -19.027 1.00 80.88 144 ASP A N 1
ATOM 1155 C CA . ASP A 1 144 ? 17.074 11.432 -19.480 1.00 80.88 144 ASP A CA 1
ATOM 1156 C C . ASP A 1 144 ? 16.481 10.920 -20.794 1.00 80.88 144 ASP A C 1
ATOM 1158 O O . ASP A 1 144 ? 17.208 10.564 -21.717 1.00 80.88 144 ASP A O 1
ATOM 1162 N N . TYR A 1 145 ? 15.160 11.037 -20.945 1.00 74.31 145 TYR A N 1
ATOM 1163 C CA . TYR A 1 145 ? 14.474 10.820 -22.217 1.00 74.31 145 TYR A CA 1
ATOM 1164 C C . TYR A 1 145 ? 14.960 11.759 -23.330 1.00 74.31 145 TYR A C 1
ATOM 1166 O O . TYR A 1 145 ? 15.188 11.327 -24.462 1.00 74.31 145 TYR A O 1
ATOM 1174 N N . ARG A 1 146 ? 15.118 13.055 -23.026 1.00 80.75 146 ARG A N 1
ATOM 1175 C CA . ARG A 1 146 ? 15.628 14.032 -24.000 1.00 80.75 146 ARG A CA 1
ATOM 1176 C C . ARG A 1 146 ? 17.055 13.674 -24.414 1.00 80.75 146 ARG A C 1
ATOM 1178 O O . ARG A 1 146 ? 17.334 13.619 -25.608 1.00 80.75 146 ARG A O 1
ATOM 1185 N N . ASN A 1 147 ? 17.905 13.349 -23.443 1.00 84.69 147 ASN A N 1
ATOM 1186 C CA . ASN A 1 147 ? 19.287 12.940 -23.677 1.00 84.69 147 ASN A CA 1
ATOM 1187 C C . ASN A 1 147 ? 19.359 11.666 -24.529 1.00 84.69 147 ASN A C 1
ATOM 1189 O O . ASN A 1 147 ? 20.124 11.619 -25.491 1.00 84.69 147 ASN A O 1
ATOM 1193 N N . LEU A 1 148 ? 18.526 10.658 -24.241 1.00 83.44 148 LEU A N 1
ATOM 1194 C CA . LEU A 1 148 ? 18.468 9.438 -25.044 1.00 83.44 148 LEU A CA 1
ATOM 1195 C C . LEU A 1 148 ? 18.040 9.740 -26.484 1.00 83.44 148 LEU A C 1
ATOM 1197 O O . LEU A 1 148 ? 18.679 9.266 -27.419 1.00 83.44 148 LEU A O 1
ATOM 1201 N N . LYS A 1 149 ? 17.002 10.561 -26.686 1.00 84.06 149 LYS A N 1
ATOM 1202 C CA . LYS A 1 149 ? 16.565 10.982 -28.027 1.00 84.06 149 LYS A CA 1
ATOM 1203 C C . LYS A 1 149 ? 17.672 11.686 -28.806 1.00 84.06 149 LYS A C 1
ATOM 1205 O O . LYS A 1 149 ? 17.877 11.387 -29.981 1.00 84.06 149 LYS A O 1
ATOM 1210 N N . GLU A 1 150 ? 18.384 12.602 -28.159 1.00 88.75 150 GLU A N 1
ATOM 1211 C CA . GLU A 1 150 ? 19.514 13.307 -28.765 1.00 88.75 150 GLU A CA 1
ATOM 1212 C C . GLU A 1 150 ? 20.656 12.352 -29.121 1.00 88.75 150 GLU A C 1
ATOM 1214 O O . GLU A 1 150 ? 21.253 12.491 -30.187 1.00 88.75 150 GLU A O 1
ATOM 1219 N N . LEU A 1 151 ? 20.949 11.362 -28.270 1.00 88.62 151 LEU A N 1
ATOM 1220 C CA . LEU A 1 151 ? 21.940 10.326 -28.560 1.00 88.62 151 LEU A CA 1
ATOM 1221 C C . LEU A 1 151 ? 21.504 9.449 -29.736 1.00 88.62 151 LEU A C 1
ATOM 1223 O O . LEU A 1 151 ? 22.304 9.230 -30.641 1.00 88.62 151 LEU A O 1
ATOM 1227 N N . LEU A 1 152 ? 20.249 8.996 -29.764 1.00 84.81 152 LEU A N 1
ATOM 1228 C CA . LEU A 1 152 ? 19.700 8.156 -30.833 1.00 84.81 152 LEU A CA 1
ATOM 1229 C C . LEU A 1 152 ? 19.692 8.860 -32.198 1.00 84.81 152 LEU A C 1
ATOM 1231 O O . LEU A 1 152 ? 19.892 8.200 -33.216 1.00 84.81 152 LEU A O 1
ATOM 1235 N N . ALA A 1 153 ? 19.526 10.187 -32.224 1.00 89.69 153 ALA A N 1
ATOM 1236 C CA . ALA A 1 153 ? 19.589 10.992 -33.445 1.00 89.69 153 ALA A CA 1
ATOM 1237 C C . ALA A 1 153 ? 21.011 11.127 -34.030 1.00 89.69 153 ALA A C 1
ATOM 1239 O O . ALA A 1 153 ? 21.167 11.513 -35.189 1.00 89.69 153 ALA A O 1
ATOM 1240 N N . ARG A 1 154 ? 22.062 10.819 -33.255 1.00 91.00 154 ARG A N 1
ATOM 1241 C CA . ARG A 1 154 ? 23.454 10.860 -33.733 1.00 91.00 154 ARG A CA 1
ATOM 1242 C C . ARG A 1 154 ? 23.782 9.628 -34.590 1.00 91.00 154 ARG A C 1
ATOM 1244 O O . ARG A 1 154 ? 23.246 8.545 -34.328 1.00 91.00 154 ARG A O 1
ATOM 1251 N N . PRO A 1 155 ? 24.725 9.742 -35.548 1.00 93.75 155 PRO A N 1
ATOM 1252 C CA . PRO A 1 155 ? 25.200 8.607 -36.336 1.00 93.75 155 PRO A CA 1
ATOM 1253 C C . PRO A 1 155 ? 25.657 7.443 -35.455 1.00 93.75 155 PRO A C 1
ATOM 1255 O O . PRO A 1 155 ? 26.322 7.647 -34.436 1.00 93.75 155 PRO A O 1
ATOM 1258 N N . ALA A 1 156 ? 25.314 6.220 -35.857 1.00 92.94 156 ALA A N 1
ATOM 1259 C CA . ALA A 1 156 ? 25.651 5.025 -35.097 1.00 92.94 156 ALA A CA 1
ATOM 1260 C C . ALA A 1 156 ? 27.170 4.825 -35.014 1.00 92.94 156 ALA A C 1
ATOM 1262 O O . ALA A 1 156 ? 27.852 4.712 -36.029 1.00 92.94 156 ALA A O 1
ATOM 1263 N N . ASN A 1 157 ? 27.697 4.777 -33.790 1.00 95.06 157 ASN A N 1
ATOM 1264 C CA . ASN A 1 157 ? 29.084 4.424 -33.511 1.00 95.06 157 ASN A CA 1
ATOM 1265 C C . ASN A 1 157 ? 29.215 3.827 -32.100 1.00 95.06 157 ASN A C 1
ATOM 1267 O O . ASN A 1 157 ? 28.300 3.928 -31.278 1.00 95.06 157 ASN A O 1
ATOM 1271 N N . LYS A 1 158 ? 30.370 3.215 -31.818 1.00 94.44 158 LYS A N 1
ATOM 1272 C CA . LYS A 1 158 ? 30.645 2.542 -30.539 1.00 94.44 158 LYS A CA 1
ATOM 1273 C C . LYS A 1 158 ? 30.520 3.482 -29.336 1.00 94.44 158 LYS A C 1
ATOM 1275 O O . LYS A 1 158 ? 29.964 3.091 -28.319 1.00 94.44 158 LYS A O 1
ATOM 1280 N N . HIS A 1 159 ? 30.994 4.720 -29.461 1.00 93.00 159 HIS A N 1
ATOM 1281 C CA . HIS A 1 159 ? 30.940 5.703 -28.380 1.00 93.00 159 HIS A CA 1
ATOM 1282 C C . HIS A 1 159 ? 29.498 6.118 -28.050 1.00 93.00 159 HIS A C 1
ATOM 1284 O O . HIS A 1 159 ? 29.120 6.180 -26.885 1.00 93.00 159 HIS A O 1
ATOM 1290 N N . ARG A 1 160 ? 28.658 6.319 -29.073 1.00 92.12 160 ARG A N 1
ATOM 1291 C 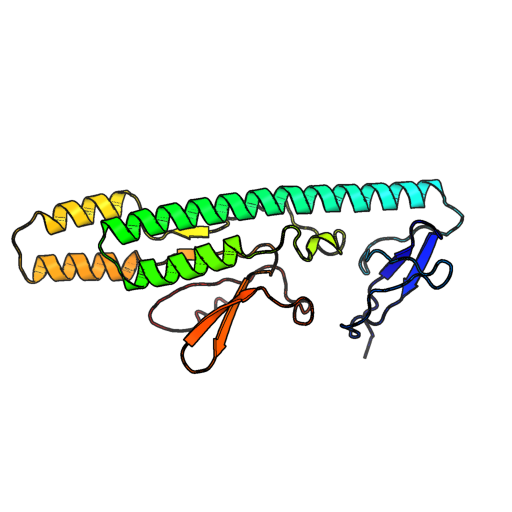CA . ARG A 1 160 ? 27.220 6.570 -28.918 1.00 92.12 160 ARG A CA 1
ATOM 1292 C C . ARG A 1 160 ? 26.545 5.431 -28.158 1.00 92.12 160 ARG A C 1
ATOM 1294 O O . ARG A 1 160 ? 25.775 5.707 -27.249 1.00 92.12 160 ARG A O 1
ATOM 1301 N N . GLN A 1 161 ? 26.835 4.180 -28.524 1.00 88.38 161 GLN A N 1
ATOM 1302 C CA . GLN A 1 161 ? 26.244 3.020 -27.856 1.00 88.38 161 GLN A CA 1
ATOM 1303 C C . GLN A 1 161 ? 26.658 2.949 -26.381 1.00 88.38 161 GLN A C 1
ATOM 1305 O O . GLN A 1 161 ? 25.796 2.807 -25.532 1.00 88.38 161 GLN A O 1
ATOM 1310 N N . GLN A 1 162 ? 27.933 3.188 -26.060 1.00 90.69 162 GLN A N 1
ATOM 1311 C CA . GLN A 1 162 ? 28.409 3.230 -24.670 1.00 90.69 162 GLN A CA 1
ATOM 1312 C C . GLN A 1 162 ? 27.703 4.296 -23.820 1.00 90.69 162 GLN A C 1
ATOM 1314 O O . GLN A 1 162 ? 27.402 4.051 -22.657 1.00 90.69 162 GLN A O 1
ATOM 1319 N N . LEU A 1 163 ? 27.434 5.477 -24.388 1.00 89.38 163 LEU A N 1
ATOM 1320 C CA . LEU A 1 163 ? 26.691 6.531 -23.690 1.00 89.38 163 LEU A CA 1
ATOM 1321 C C . LEU A 1 163 ? 25.230 6.139 -23.448 1.00 89.38 163 LEU A C 1
ATOM 1323 O O . LEU A 1 163 ? 24.678 6.479 -22.405 1.00 89.38 163 LEU A O 1
ATOM 1327 N N . ILE A 1 164 ? 24.615 5.433 -24.402 1.00 85.62 164 ILE A N 1
ATOM 1328 C CA . ILE A 1 164 ? 23.268 4.881 -24.241 1.00 85.62 164 ILE A CA 1
ATOM 1329 C C . ILE A 1 164 ? 23.280 3.827 -23.131 1.00 85.62 164 ILE A C 1
ATOM 1331 O O . ILE A 1 164 ? 22.513 3.954 -22.186 1.00 85.62 164 ILE A O 1
ATOM 1335 N N . ASP A 1 165 ? 24.182 2.848 -23.195 1.00 85.75 165 ASP A N 1
ATOM 1336 C CA . ASP A 1 165 ? 24.254 1.751 -22.225 1.00 85.75 165 ASP A CA 1
ATOM 1337 C C . ASP A 1 165 ? 24.500 2.273 -20.798 1.00 85.75 165 ASP A C 1
ATOM 1339 O O . ASP A 1 165 ? 23.831 1.848 -19.861 1.00 85.75 165 ASP A O 1
ATOM 1343 N N . ALA A 1 166 ? 25.393 3.258 -20.632 1.00 86.38 166 ALA A N 1
ATOM 1344 C CA . ALA A 1 166 ? 25.652 3.893 -19.339 1.00 86.38 166 ALA A CA 1
ATOM 1345 C C . ALA A 1 166 ? 24.426 4.646 -18.795 1.00 86.38 166 ALA A C 1
ATOM 1347 O O . ALA A 1 166 ? 24.110 4.540 -17.611 1.00 86.38 166 ALA A O 1
ATOM 1348 N N . LEU A 1 167 ? 23.712 5.381 -19.658 1.00 82.88 167 LEU A N 1
ATOM 1349 C CA . LEU A 1 167 ? 22.482 6.073 -19.275 1.00 82.88 167 LEU A CA 1
ATOM 1350 C C . LEU A 1 167 ? 21.400 5.076 -18.840 1.00 82.88 167 LEU A C 1
ATOM 1352 O O . LEU A 1 167 ? 20.704 5.319 -17.859 1.00 82.88 167 LEU A O 1
ATOM 1356 N N . LEU A 1 168 ? 21.263 3.959 -19.559 1.00 80.75 168 LEU A N 1
ATOM 1357 C CA . LEU A 1 168 ? 20.280 2.926 -19.245 1.00 80.75 168 LEU A CA 1
ATOM 1358 C C . LEU A 1 168 ? 20.607 2.193 -17.942 1.00 80.75 168 LEU A C 1
ATOM 1360 O O . LEU A 1 168 ? 19.701 1.997 -17.141 1.00 80.75 168 LEU A O 1
ATOM 1364 N N . ALA A 1 169 ? 21.876 1.855 -17.700 1.00 79.25 169 ALA A N 1
ATOM 1365 C CA . ALA A 1 169 ? 22.305 1.177 -16.477 1.00 79.25 169 ALA A CA 1
ATOM 1366 C C . ALA A 1 169 ? 22.080 2.020 -15.207 1.00 79.25 169 ALA A C 1
ATOM 1368 O O . ALA A 1 169 ? 21.797 1.481 -14.143 1.00 79.25 169 ALA A O 1
ATOM 1369 N N . GLU A 1 170 ? 22.199 3.347 -15.298 1.00 75.81 170 GLU A N 1
ATOM 1370 C CA . GLU A 1 170 ? 22.050 4.228 -14.133 1.00 75.81 170 GLU A CA 1
ATOM 1371 C C . GLU A 1 170 ? 20.587 4.620 -13.856 1.00 75.81 170 GLU A C 1
ATOM 1373 O O . GLU A 1 170 ? 20.240 4.980 -12.728 1.00 75.81 170 GLU A O 1
ATOM 1378 N N . LYS A 1 171 ? 19.733 4.633 -14.887 1.00 75.44 171 LYS A N 1
ATOM 1379 C CA . LYS A 1 171 ? 18.433 5.322 -14.837 1.00 75.44 171 LYS A CA 1
ATOM 1380 C C . LYS A 1 171 ? 17.221 4.419 -14.996 1.00 75.44 171 LYS A C 1
ATOM 1382 O O . LYS A 1 171 ? 16.134 4.958 -15.094 1.00 75.44 171 LYS A O 1
ATOM 1387 N N . ASN A 1 172 ? 17.347 3.098 -15.022 1.00 73.31 172 ASN A N 1
ATOM 1388 C CA . ASN A 1 172 ? 16.227 2.188 -15.305 1.00 73.31 172 ASN A CA 1
ATOM 1389 C C . ASN A 1 172 ? 15.516 1.605 -14.065 1.00 73.31 172 ASN A C 1
ATOM 1391 O O . ASN A 1 172 ? 14.757 0.644 -14.188 1.00 73.31 172 ASN A O 1
ATOM 1395 N N . ASN A 1 173 ? 15.740 2.176 -12.883 1.00 78.31 173 ASN A N 1
ATOM 1396 C CA . ASN A 1 173 ? 15.213 1.661 -11.621 1.00 78.31 173 ASN A CA 1
ATOM 1397 C C . ASN A 1 173 ? 13.955 2.404 -11.155 1.00 78.31 173 ASN A C 1
ATOM 1399 O O . ASN A 1 173 ? 13.910 3.643 -11.119 1.00 78.31 173 ASN A O 1
ATOM 1403 N N . LEU A 1 174 ? 12.978 1.623 -10.701 1.00 82.56 174 LEU A N 1
ATOM 1404 C CA . LEU A 1 174 ? 11.806 2.080 -9.969 1.00 82.56 174 LEU A CA 1
ATOM 1405 C C . LEU A 1 174 ? 11.926 1.642 -8.506 1.00 82.56 174 LEU A C 1
ATOM 1407 O O . LEU A 1 174 ? 12.029 0.454 -8.203 1.00 82.56 174 LEU A O 1
ATOM 1411 N N . HIS A 1 175 ? 11.888 2.610 -7.595 1.00 80.19 175 HIS A N 1
ATOM 1412 C CA . HIS A 1 175 ? 11.917 2.376 -6.153 1.00 80.19 175 HIS A CA 1
ATOM 1413 C C . HIS A 1 175 ? 10.505 2.511 -5.597 1.00 80.19 175 HIS A C 1
ATOM 1415 O O . HIS A 1 175 ? 9.850 3.523 -5.848 1.00 80.19 175 HIS A O 1
ATOM 1421 N N . ILE A 1 176 ? 10.038 1.524 -4.832 1.00 80.19 176 ILE A N 1
ATOM 1422 C CA . ILE A 1 176 ? 8.690 1.519 -4.248 1.00 80.19 176 ILE A CA 1
ATOM 1423 C C . ILE A 1 176 ? 8.796 1.423 -2.731 1.00 80.19 176 ILE A C 1
ATOM 1425 O O . ILE A 1 176 ? 9.527 0.590 -2.195 1.00 80.19 176 ILE A O 1
ATOM 1429 N N . TYR A 1 177 ? 8.038 2.284 -2.052 1.00 77.38 177 TYR A N 1
ATOM 1430 C CA . TYR A 1 177 ? 7.970 2.350 -0.600 1.00 77.38 177 TYR A CA 1
ATOM 1431 C C . TYR A 1 177 ? 6.584 1.925 -0.140 1.00 77.38 177 TYR A C 1
ATOM 1433 O O . TYR A 1 177 ? 5.585 2.640 -0.296 1.00 77.38 177 TYR A O 1
ATOM 1441 N N . ASP A 1 178 ? 6.534 0.736 0.443 1.00 77.06 178 ASP A N 1
ATOM 1442 C CA . ASP A 1 178 ? 5.306 0.186 0.979 1.00 77.06 178 ASP A CA 1
ATOM 1443 C C . ASP A 1 178 ? 5.073 0.667 2.413 1.00 77.06 178 ASP A C 1
ATOM 1445 O O . ASP A 1 178 ? 5.615 0.126 3.376 1.00 77.06 178 ASP A O 1
ATOM 1449 N N . ALA A 1 179 ? 4.240 1.699 2.538 1.00 74.00 179 ALA A N 1
ATOM 1450 C CA . ALA A 1 179 ? 3.883 2.298 3.818 1.00 74.00 179 ALA A CA 1
ATOM 1451 C C . ALA A 1 179 ? 2.940 1.423 4.668 1.00 74.00 179 ALA A C 1
ATOM 1453 O O . ALA A 1 179 ? 2.730 1.729 5.843 1.00 74.00 179 ALA A O 1
ATOM 1454 N N . TYR A 1 180 ? 2.355 0.368 4.090 1.00 77.56 180 TYR A N 1
ATOM 1455 C CA . TYR A 1 180 ? 1.309 -0.439 4.725 1.00 77.56 180 TYR A CA 1
ATOM 1456 C C . TYR A 1 180 ? 1.693 -1.915 4.904 1.00 77.56 180 TYR A C 1
ATOM 1458 O O . TYR A 1 180 ? 0.987 -2.638 5.605 1.00 77.56 180 TYR A O 1
ATOM 1466 N N . GLY A 1 181 ? 2.827 -2.351 4.347 1.00 71.81 181 GLY A N 1
ATOM 1467 C CA . GLY A 1 181 ? 3.332 -3.723 4.462 1.00 71.81 181 GLY A CA 1
ATOM 1468 C C . GLY A 1 181 ? 2.578 -4.745 3.601 1.00 71.81 181 GLY A C 1
ATOM 1469 O O . GLY A 1 181 ? 2.649 -5.943 3.876 1.00 71.81 181 GLY A O 1
ATOM 1470 N N . GLU A 1 182 ? 1.838 -4.279 2.594 1.00 74.75 182 GLU A N 1
ATOM 1471 C CA . GLU A 1 182 ? 0.999 -5.082 1.701 1.00 74.75 182 GLU A CA 1
ATOM 1472 C C . GLU A 1 182 ? 1.769 -5.742 0.538 1.00 74.75 182 GLU A C 1
ATOM 1474 O O . GLU A 1 182 ? 1.292 -6.717 -0.052 1.00 74.75 182 GLU A O 1
ATOM 1479 N N . LEU A 1 183 ? 2.946 -5.218 0.191 1.00 73.06 183 LEU A N 1
ATOM 1480 C CA . LEU A 1 183 ? 3.761 -5.615 -0.955 1.00 73.06 183 LEU A CA 1
ATOM 1481 C C . LEU A 1 183 ? 5.030 -6.342 -0.506 1.00 73.06 183 LEU A C 1
ATOM 1483 O O . LEU A 1 183 ? 5.749 -5.905 0.393 1.00 73.06 183 LEU A O 1
ATOM 1487 N N . TRP A 1 184 ? 5.361 -7.432 -1.196 1.00 66.12 184 TRP A N 1
ATOM 1488 C CA . TRP A 1 184 ? 6.633 -8.122 -1.005 1.00 66.12 184 TRP A CA 1
ATOM 1489 C C . TRP A 1 184 ? 7.131 -8.841 -2.256 1.00 66.12 184 TRP A C 1
ATOM 1491 O O . TRP A 1 184 ? 6.364 -9.247 -3.127 1.00 66.12 184 TRP A O 1
ATOM 1501 N N . LEU A 1 185 ? 8.439 -9.046 -2.335 1.00 62.44 185 LEU A N 1
ATOM 1502 C CA . LEU A 1 185 ? 9.041 -9.890 -3.358 1.00 62.44 185 LEU A CA 1
ATOM 1503 C C . LEU A 1 185 ? 9.170 -11.313 -2.813 1.00 62.44 185 LEU A C 1
ATOM 1505 O O . LEU A 1 185 ? 9.942 -11.562 -1.888 1.00 62.44 185 LEU A O 1
ATOM 1509 N N . GLN A 1 186 ? 8.420 -12.255 -3.387 1.00 52.34 186 GLN A N 1
ATOM 1510 C CA . GLN A 1 186 ? 8.599 -13.676 -3.112 1.00 52.34 186 GLN A CA 1
ATOM 1511 C C . GLN A 1 186 ? 9.471 -14.293 -4.207 1.00 52.34 186 GLN A C 1
ATOM 1513 O O . GLN A 1 186 ? 9.057 -14.374 -5.365 1.00 52.34 186 GLN A O 1
ATOM 1518 N N . HIS A 1 187 ? 10.660 -14.767 -3.840 1.00 40.62 187 HIS A N 1
ATOM 1519 C CA . HIS A 1 187 ? 11.495 -15.571 -4.728 1.00 40.62 187 HIS A CA 1
ATOM 1520 C C . HIS A 1 187 ? 11.045 -17.036 -4.678 1.00 40.62 187 HIS A C 1
ATOM 1522 O O . HIS A 1 187 ? 11.083 -17.668 -3.621 1.00 40.62 187 HIS A O 1
ATOM 1528 N N . SER A 1 188 ? 10.618 -17.594 -5.810 1.00 45.94 188 SER A N 1
ATOM 1529 C CA . SER A 1 188 ? 10.305 -19.023 -5.925 1.00 45.94 188 SER A CA 1
ATOM 1530 C C . SER A 1 188 ? 10.699 -19.545 -7.303 1.00 45.94 188 SER A C 1
ATOM 153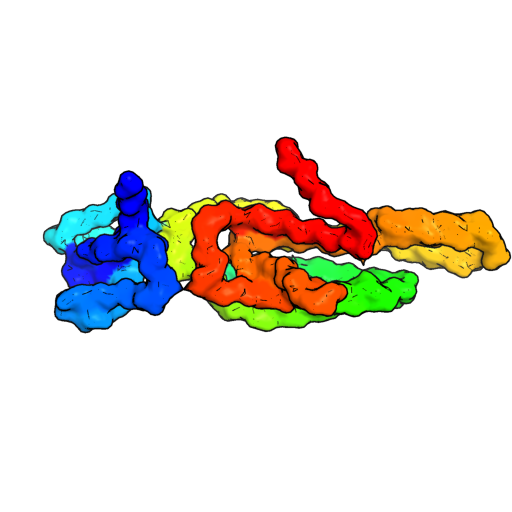2 O O . SER A 1 188 ? 10.370 -18.924 -8.309 1.00 45.94 188 SER A O 1
ATOM 1534 N N . ASN A 1 189 ? 11.379 -20.694 -7.353 1.00 41.38 189 ASN A N 1
ATOM 1535 C CA . ASN A 1 189 ? 11.769 -21.382 -8.592 1.00 41.38 189 ASN A CA 1
ATOM 1536 C C . ASN A 1 189 ? 12.549 -20.508 -9.598 1.00 41.38 189 ASN A C 1
ATOM 1538 O O . ASN A 1 189 ? 12.263 -20.559 -10.788 1.00 41.38 189 ASN A O 1
ATOM 1542 N N . ASN A 1 190 ? 13.530 -19.725 -9.132 1.00 36.81 190 ASN A N 1
ATOM 1543 C CA . ASN A 1 190 ? 14.340 -18.792 -9.940 1.00 36.81 190 ASN A CA 1
ATOM 1544 C C . ASN A 1 190 ? 13.564 -17.617 -10.566 1.00 36.81 190 ASN A C 1
ATOM 1546 O O . ASN A 1 190 ? 14.082 -16.950 -11.458 1.00 36.81 190 ASN A O 1
ATOM 1550 N N . PHE A 1 191 ? 12.343 -17.339 -10.096 1.00 35.12 191 PHE A N 1
ATOM 1551 C CA . PHE A 1 191 ? 11.568 -16.169 -10.496 1.00 35.12 191 PHE A CA 1
ATOM 1552 C C . PHE A 1 191 ? 11.159 -15.353 -9.270 1.00 35.12 191 PHE A C 1
ATOM 1554 O O . PHE A 1 191 ? 10.733 -15.890 -8.241 1.00 35.12 191 PHE A O 1
ATOM 1561 N N . TRP A 1 192 ? 11.252 -14.034 -9.396 1.00 45.03 192 TRP A N 1
ATOM 1562 C CA . TRP A 1 192 ? 10.660 -13.105 -8.445 1.00 45.03 192 TRP A CA 1
ATOM 1563 C C . TRP A 1 192 ? 9.182 -12.939 -8.786 1.00 45.03 192 TRP A C 1
ATOM 1565 O O . TRP A 1 192 ? 8.829 -12.504 -9.879 1.00 45.03 192 TRP A O 1
ATOM 1575 N N . THR A 1 193 ? 8.305 -13.302 -7.854 1.00 48.66 193 THR A N 1
ATOM 1576 C CA . THR A 1 193 ? 6.874 -13.018 -7.956 1.00 48.66 193 THR A CA 1
ATOM 1577 C C . THR A 1 193 ? 6.496 -11.983 -6.920 1.00 48.66 193 THR A C 1
ATOM 1579 O O . THR A 1 193 ? 6.664 -12.183 -5.716 1.00 48.66 193 THR A O 1
ATOM 1582 N N . LEU A 1 194 ? 5.976 -10.862 -7.401 1.00 58.19 194 LEU A N 1
ATOM 1583 C CA . LEU A 1 194 ? 5.371 -9.862 -6.549 1.00 58.19 194 LEU A CA 1
ATOM 1584 C C . LEU A 1 194 ? 4.000 -10.376 -6.114 1.00 58.19 194 LEU A C 1
ATOM 1586 O O . LEU A 1 194 ? 3.166 -10.735 -6.947 1.00 58.19 194 LEU A O 1
ATOM 1590 N N . ARG A 1 195 ? 3.780 -10.460 -4.805 1.00 56.97 195 ARG A N 1
ATOM 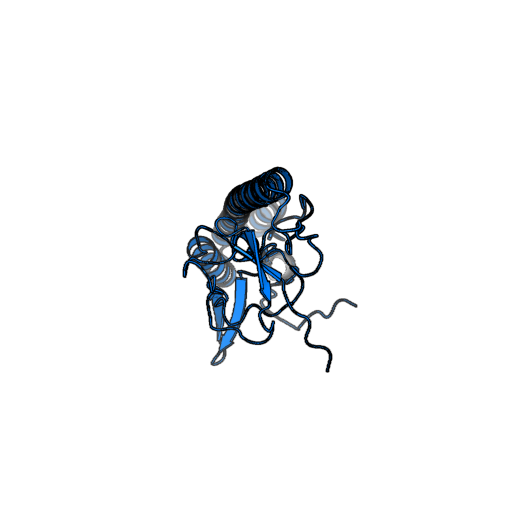1591 C CA . ARG A 1 195 ? 2.515 -10.943 -4.248 1.00 56.97 195 ARG A CA 1
ATOM 1592 C C . ARG A 1 195 ? 2.000 -9.986 -3.189 1.00 56.97 195 ARG A C 1
ATOM 1594 O O . ARG A 1 195 ? 2.763 -9.266 -2.556 1.00 56.97 195 ARG A O 1
ATOM 1601 N N . HIS A 1 196 ? 0.691 -10.035 -2.990 1.00 56.41 196 HIS A N 1
ATOM 1602 C CA . HIS A 1 196 ? 0.085 -9.541 -1.767 1.00 56.41 196 HIS A CA 1
ATOM 1603 C C . HIS A 1 196 ? 0.535 -10.415 -0.597 1.00 56.41 196 HIS A C 1
ATOM 1605 O O . HIS A 1 196 ? 0.567 -11.646 -0.717 1.00 56.41 196 HIS A O 1
ATOM 1611 N N . ARG A 1 197 ? 0.830 -9.780 0.533 1.00 59.66 197 ARG A N 1
ATOM 1612 C CA . ARG A 1 197 ? 1.174 -10.455 1.778 1.00 59.66 197 ARG A CA 1
ATOM 1613 C C . ARG A 1 197 ? -0.058 -11.064 2.454 1.00 59.66 197 ARG A C 1
ATOM 1615 O O . ARG A 1 197 ? -0.896 -10.315 2.948 1.00 59.66 197 ARG A O 1
ATOM 1622 N N . PRO A 1 198 ? -0.235 -12.407 2.511 1.00 55.25 198 PRO A N 1
ATOM 1623 C CA . PRO A 1 198 ? -1.323 -13.002 3.266 1.00 55.25 198 PRO A CA 1
ATOM 1624 C C . PRO A 1 198 ? -1.265 -12.504 4.703 1.00 55.25 198 PRO A C 1
ATOM 1626 O O . PRO A 1 198 ? -0.203 -12.478 5.328 1.00 55.25 198 PRO A O 1
ATOM 1629 N N . ARG A 1 199 ? -2.427 -12.145 5.249 1.00 54.22 199 ARG A N 1
ATOM 1630 C CA . ARG A 1 199 ? -2.540 -11.611 6.612 1.00 54.22 199 ARG A CA 1
ATOM 1631 C C . ARG A 1 199 ? -1.898 -12.506 7.678 1.00 54.22 199 ARG A C 1
ATOM 1633 O O . ARG A 1 199 ? -1.436 -12.004 8.694 1.00 54.22 199 ARG A O 1
ATOM 1640 N N . SER A 1 200 ? -1.830 -13.816 7.438 1.00 49.84 200 SER A N 1
ATOM 1641 C CA . SER A 1 200 ? -1.173 -14.808 8.302 1.00 49.84 200 SER A CA 1
ATOM 1642 C C . SER A 1 200 ? 0.350 -14.648 8.417 1.00 49.84 200 SER A C 1
ATOM 1644 O O . SER A 1 200 ? 0.968 -15.228 9.313 1.00 49.84 200 SER A O 1
ATOM 1646 N N . GLU A 1 201 ? 0.962 -13.886 7.512 1.00 50.38 201 GLU A N 1
ATOM 1647 C CA . GLU A 1 201 ? 2.408 -13.713 7.379 1.00 50.38 201 GLU A CA 1
ATOM 1648 C C . GLU A 1 201 ? 2.868 -12.278 7.688 1.00 50.38 201 GLU A C 1
ATOM 1650 O O . GLU A 1 201 ? 4.071 -12.004 7.663 1.00 50.38 201 GLU A O 1
ATOM 1655 N N . LEU A 1 202 ? 1.941 -11.368 8.022 1.00 54.34 202 LEU A N 1
ATOM 1656 C CA . LEU A 1 202 ? 2.219 -10.059 8.632 1.00 54.34 202 LEU A CA 1
ATOM 1657 C C . LEU A 1 202 ? 2.679 -10.273 10.082 1.00 54.34 202 LEU A C 1
ATOM 1659 O O . LEU A 1 202 ? 1.881 -10.288 11.016 1.00 54.34 202 LEU A O 1
ATOM 1663 N N . GLY A 1 203 ? 3.974 -10.526 10.277 1.00 52.22 203 GLY A N 1
ATOM 1664 C CA . GLY A 1 203 ? 4.609 -10.401 11.594 1.00 52.22 203 GLY A CA 1
ATOM 1665 C C . GLY A 1 203 ? 4.765 -8.930 12.010 1.00 52.22 203 GLY A C 1
ATOM 1666 O O . GLY A 1 203 ? 4.482 -8.033 11.225 1.00 52.22 203 GLY A O 1
ATOM 1667 N N . ASP A 1 204 ? 5.283 -8.671 13.216 1.00 42.97 204 ASP A N 1
ATOM 1668 C CA . ASP A 1 204 ? 5.505 -7.318 13.777 1.00 42.97 204 ASP A CA 1
ATOM 1669 C C . ASP A 1 204 ? 6.615 -6.488 13.087 1.00 42.97 204 ASP A C 1
ATOM 1671 O O . ASP A 1 204 ? 7.169 -5.570 13.696 1.00 42.97 204 ASP A O 1
ATOM 1675 N N . ALA A 1 205 ? 7.017 -6.817 11.857 1.00 37.62 205 ALA A N 1
ATOM 1676 C CA . ALA A 1 205 ? 8.072 -6.060 11.193 1.00 37.62 205 ALA A CA 1
ATOM 1677 C C . ALA A 1 205 ? 7.600 -4.606 10.979 1.00 37.62 205 ALA A C 1
ATOM 1679 O O . ALA A 1 205 ? 6.478 -4.403 10.508 1.00 37.62 205 ALA A O 1
ATOM 1680 N N . PRO A 1 206 ? 8.415 -3.596 11.343 1.00 36.44 206 PRO A N 1
ATOM 1681 C CA . PRO A 1 206 ? 8.050 -2.200 11.153 1.00 36.44 206 PRO A CA 1
ATOM 1682 C C . PRO A 1 206 ? 7.746 -1.921 9.677 1.00 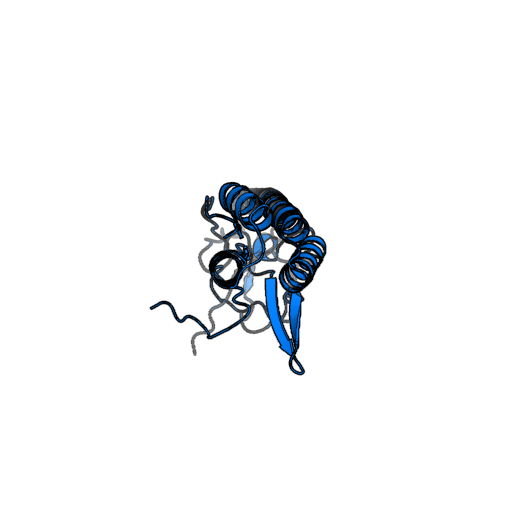36.44 206 PRO A C 1
ATOM 1684 O O . PRO A 1 206 ? 8.318 -2.547 8.787 1.00 36.44 206 PRO A O 1
ATOM 1687 N N . CYS A 1 207 ? 6.844 -0.963 9.457 1.00 36.59 207 CYS A N 1
ATOM 1688 C CA . CYS A 1 207 ? 6.206 -0.564 8.194 1.00 36.59 207 CYS A CA 1
ATOM 1689 C C . CYS A 1 207 ? 7.159 0.021 7.127 1.00 36.59 207 CYS A C 1
ATOM 1691 O O . CYS A 1 207 ? 6.776 0.913 6.378 1.00 36.59 207 CYS A O 1
ATOM 1693 N N . PHE A 1 208 ? 8.412 -0.421 7.082 1.00 33.66 208 PHE A N 1
ATOM 1694 C CA . PHE A 1 208 ? 9.425 0.058 6.155 1.00 33.66 208 PHE A CA 1
ATOM 1695 C C . PHE A 1 208 ? 10.082 -1.144 5.480 1.00 33.66 208 PHE A C 1
ATOM 1697 O O . PHE A 1 208 ? 11.136 -1.613 5.900 1.00 33.66 208 PHE A O 1
ATOM 1704 N N . ALA A 1 209 ? 9.444 -1.656 4.429 1.00 34.69 209 ALA A N 1
ATOM 1705 C CA . ALA A 1 209 ? 10.129 -2.506 3.466 1.00 34.69 209 ALA A CA 1
ATOM 1706 C C . ALA A 1 209 ? 10.680 -1.607 2.352 1.00 34.69 209 ALA A C 1
ATOM 1708 O O . ALA A 1 209 ? 9.921 -0.992 1.603 1.00 34.69 209 ALA A O 1
ATOM 1709 N N . TYR A 1 210 ? 12.007 -1.509 2.268 1.00 35.56 210 TYR A N 1
ATOM 1710 C CA . TYR A 1 210 ? 12.685 -0.947 1.106 1.00 35.56 210 TYR A CA 1
ATOM 1711 C C . TYR A 1 210 ? 12.741 -2.037 0.039 1.00 35.56 210 TYR A C 1
ATOM 1713 O O . TYR A 1 210 ? 13.394 -3.061 0.229 1.00 35.56 210 TYR A O 1
ATOM 1721 N N . LEU A 1 211 ? 12.045 -1.832 -1.075 1.00 42.50 211 LEU A N 1
ATOM 1722 C CA . LEU A 1 211 ? 12.143 -2.698 -2.244 1.00 42.50 211 LEU A CA 1
ATOM 1723 C C . LEU A 1 211 ? 12.901 -1.923 -3.324 1.00 42.50 211 LEU A C 1
ATOM 1725 O O . LEU A 1 211 ? 12.321 -1.154 -4.091 1.00 42.50 211 LEU A O 1
ATOM 1729 N N . CYS A 1 212 ? 14.226 -2.088 -3.342 1.00 34.53 212 CYS A N 1
ATOM 1730 C CA . CYS A 1 212 ? 15.053 -1.673 -4.471 1.00 34.53 212 CYS A CA 1
ATOM 1731 C C . CYS A 1 212 ? 14.973 -2.760 -5.544 1.00 34.53 212 CYS A C 1
ATOM 1733 O O . CYS A 1 212 ? 15.479 -3.861 -5.346 1.00 34.53 212 CYS A O 1
ATOM 1735 N N . CYS A 1 213 ? 14.349 -2.452 -6.680 1.00 39.28 213 CYS A N 1
ATOM 1736 C CA . CYS A 1 213 ? 14.589 -3.220 -7.894 1.00 39.28 213 CYS A CA 1
ATOM 1737 C C . CYS A 1 213 ? 15.917 -2.736 -8.478 1.00 39.28 213 CYS A C 1
ATOM 1739 O O . CYS A 1 213 ? 15.951 -1.660 -9.063 1.00 39.28 213 CYS A O 1
ATOM 1741 N N . SER A 1 214 ? 16.990 -3.502 -8.287 1.00 35.72 214 SER A N 1
ATOM 1742 C CA . SER A 1 214 ? 18.107 -3.513 -9.231 1.00 35.72 214 SER A CA 1
ATOM 1743 C C . SER A 1 214 ? 17.973 -4.798 -10.036 1.00 35.72 214 SER A C 1
ATOM 1745 O O . SER A 1 214 ? 17.823 -5.870 -9.448 1.00 35.72 214 SER A O 1
ATOM 1747 N N . ALA A 1 215 ? 17.949 -4.694 -11.365 1.00 38.03 215 ALA A N 1
ATOM 1748 C CA . ALA A 1 215 ? 17.906 -5.869 -12.237 1.00 38.03 215 ALA A CA 1
ATOM 1749 C C . ALA A 1 215 ? 19.193 -6.708 -12.135 1.00 38.03 215 ALA A C 1
ATOM 1751 O O . ALA A 1 215 ? 19.151 -7.896 -12.427 1.00 38.03 215 ALA A O 1
ATOM 1752 N N . ASP A 1 216 ? 20.280 -6.121 -11.629 1.00 40.03 216 ASP A N 1
ATOM 1753 C CA . ASP A 1 216 ? 21.535 -6.801 -11.344 1.00 40.03 216 ASP A CA 1
ATOM 1754 C C . ASP A 1 216 ? 22.080 -6.357 -9.976 1.00 40.03 216 ASP A C 1
ATOM 1756 O O . ASP A 1 216 ? 22.076 -5.178 -9.638 1.00 40.03 216 ASP A O 1
ATOM 1760 N N . ASP A 1 217 ? 22.565 -7.325 -9.206 1.00 33.41 217 ASP A N 1
ATOM 1761 C CA . ASP A 1 217 ? 23.294 -7.195 -7.941 1.00 33.41 217 ASP A CA 1
ATOM 1762 C C . ASP A 1 217 ? 22.509 -6.915 -6.647 1.00 33.41 217 ASP A C 1
ATOM 1764 O O . ASP A 1 217 ? 21.912 -5.867 -6.428 1.00 33.41 217 ASP A O 1
ATOM 1768 N N . GLY A 1 218 ? 22.646 -7.885 -5.732 1.00 33.66 218 GLY A N 1
ATOM 1769 C CA . GLY A 1 218 ? 23.035 -7.640 -4.344 1.00 33.66 218 GLY A CA 1
ATOM 1770 C C . GLY A 1 218 ? 22.043 -6.896 -3.457 1.00 33.66 218 GLY A C 1
ATOM 1771 O O . GLY A 1 218 ? 21.836 -5.696 -3.576 1.00 33.66 218 GLY A O 1
ATOM 1772 N N . TYR A 1 219 ? 21.538 -7.609 -2.451 1.00 26.97 219 TYR A N 1
ATOM 1773 C CA . TYR A 1 219 ? 21.029 -7.028 -1.208 1.00 26.97 219 TYR A CA 1
ATOM 1774 C C . TYR A 1 219 ? 21.919 -5.847 -0.771 1.00 26.97 219 TYR A C 1
ATOM 1776 O O . TYR A 1 219 ? 23.060 -6.055 -0.356 1.00 26.97 219 TYR A O 1
ATOM 1784 N N . VAL A 1 220 ? 21.420 -4.614 -0.880 1.00 26.62 220 VAL A N 1
ATOM 1785 C CA . VAL A 1 220 ? 22.097 -3.461 -0.284 1.00 26.62 220 VAL A CA 1
ATOM 1786 C C . VAL A 1 220 ? 21.622 -3.371 1.158 1.00 26.62 220 VAL A C 1
ATOM 1788 O O . VAL A 1 220 ? 20.512 -2.921 1.439 1.00 26.62 220 VAL A O 1
ATOM 1791 N N . ASP A 1 221 ? 22.463 -3.880 2.052 1.00 24.66 221 ASP A N 1
ATOM 1792 C CA . ASP A 1 221 ? 22.357 -3.679 3.491 1.00 24.66 221 ASP A CA 1
ATOM 1793 C C . ASP A 1 221 ? 22.724 -2.214 3.779 1.00 24.66 221 ASP A C 1
ATOM 1795 O O . ASP A 1 221 ? 23.827 -1.769 3.451 1.00 24.66 221 ASP A O 1
ATOM 1799 N N . PHE A 1 222 ? 21.787 -1.441 4.325 1.00 26.42 222 PHE A N 1
ATOM 1800 C CA . PHE A 1 222 ? 22.045 -0.075 4.778 1.00 26.42 222 PHE A CA 1
ATOM 1801 C C . PHE A 1 222 ? 22.033 -0.061 6.305 1.00 26.42 222 PHE A C 1
ATOM 1803 O O . PHE A 1 222 ? 20.968 -0.074 6.928 1.00 26.42 222 PHE A O 1
ATOM 1810 N N . SER A 1 223 ? 23.243 -0.075 6.866 1.00 29.84 223 SER A N 1
ATOM 1811 C CA . SER A 1 223 ? 23.567 0.143 8.280 1.00 29.84 223 SER A CA 1
ATOM 1812 C C . SER A 1 223 ? 23.192 1.538 8.771 1.00 29.84 223 SER A C 1
ATOM 1814 O O . SER A 1 223 ? 23.335 2.502 7.983 1.00 29.84 223 SER A O 1
#

Foldseek 3Di:
DDQQWFWWADLVQLDIDTDGPPPLDDQDADPPPRHGTFTAGPPDDRDDSPPNVVSVVVVVVLVVLLVVQLVLLVVLLVLQLVQLVVLLVLCVLLVPVVLNVVSVLVNVQSVVFDSGFPCSRHSNVPPDDSDPDRQKDFLDDPVLSVVSVVLVPDPDDPVSVVVSVVSCLRGSWMKGWQQRQQWDFDDDPNDTHIHGDDSSRPDPDHRTDTDTDDVDDDDDDDD

pLDDT: mean 75.5, std 19.29, range [24.66, 96.81]